Protein AF-0000000079469595 (afdb_homodimer)

Secondary structure (DSSP, 8-state):
-EEEEEEEEEHHHHHHTT-TTTHHHHHHHHHHHHHHHHHHT-EEEEEEB--GGG-EEEEEETTEEEEEES--TT-SEEEEEEEEEE-SSHHHHHHHHHHSGGGTTSEEEEEEBPPPPTTS--/-EEEEEEEEEHHHHHHTT-TTTHHHHHHHHHHHHHHHHHHT-EEEEEEB--GGG-EEEEEETTEEEEEES--TT-SEEEEEEEEEE-SSHHHHHHHHHHSGGGTTSEEEEEEBPPPPTTS--

Nearest PDB structures (foldseek):
  1s7i-assembly1_A-2  TM=8.234E-01  e=3.966E-10  Pseudomonas aeruginosa
  4fpi-assembly1_C  TM=7.006E-01  e=7.656E-03  Rhodococcus opacus
  3znj-assembly3_9  TM=6.984E-01  e=1.053E-02  Rhodococcus opacus
  3znj-assembly1_3  TM=6.847E-01  e=1.275E-02  Rhodococcus opacus
  4fpi-assembly1_E  TM=7.041E-01  e=2.742E-02  Rhodococcus opacus

InterPro domains:
  IPR005545 YCII-related [PF03795] (1-115)
  IPR011008 Dimeric alpha-beta barrel [SSF54909] (1-115)

Solvent-accessible surface area (backbone atoms only — not comparable to full-atom values): 12959 Å² total; per-residue (Å²): 88,48,31,34,42,37,35,25,29,23,63,73,59,58,54,28,66,79,31,82,86,43,18,60,60,53,51,48,49,47,49,53,50,53,50,50,42,53,72,71,63,31,61,75,47,70,46,48,40,49,61,56,65,62,24,34,35,31,29,28,54,96,88,36,80,42,78,44,70,35,53,69,84,92,54,67,56,40,76,42,32,38,33,34,32,50,33,96,43,70,68,57,49,48,54,55,39,56,64,37,76,37,6,60,75,38,23,21,41,38,34,46,45,48,76,72,65,85,80,54,82,129,86,49,31,34,43,37,34,26,30,23,63,71,59,58,55,29,66,78,30,81,88,43,18,61,60,53,52,48,49,48,51,52,48,53,50,51,43,53,72,72,63,30,60,74,46,71,48,48,40,48,62,56,64,63,23,36,35,32,29,28,55,96,89,37,81,43,78,44,71,34,54,69,84,89,54,65,54,40,77,43,32,40,32,35,32,51,35,94,43,69,68,56,49,48,54,56,39,56,64,37,76,38,6,60,75,38,23,20,40,37,34,45,46,48,78,71,63,85,80,53,82,129

Foldseek 3Di:
DKKKKWFWAFPVLLVQCPPPVRNCVSVVLQCVLVVVQVVVVFFPDKDFDHGLQQDKDWDADPNDIDIDGDDDPPDRIDGGMMTMTHDPDPVVVVVSQCSRPRCVVHGIDMGDDDDPDPPDDD/DKKKKWFWAFPVLLVLCPPPVRNCVSVVLQCVLVVVQVVVVFFPDKDFDHGLQQDKDWDADPNDIDIDGDDDPPDRIDGGMITMTHDPDPVVVVVSQCSRPRCVVHGIDMGDDDDPDPPDDD

Sequence (244 aa):
MQYMLIFKETTAETGRRDDPAAAPAYWGAWNAYVGAMYESGIVVSGNGLQSPSTATRVRVEGGKRQVQDGPFADTHEHLGGYFIVETASLDDALEWAARAPCASAGSVEVRPVMPPPTNAPAMQYMLIFKETTAETGRRDDPAAAPAYWGAWNAYVGAMYESGIVVSGNGLQSPSTATRVRVEGGKRQVQDGPFADTHEHLGGYFIVETASLDDALEWAARAPCASAGSVEVRPVMPPPTNAPA

Radius of gyration: 17.54 Å; Cα contacts (8 Å, |Δi|>4): 468; chains: 2; bounding box: 44×48×44 Å

Organism: NCBI:txid2803784

pLDDT: mean 92.62, std 11.55, range [36.38, 98.88]

Structure (mmCIF, N/CA/C/O backbone):
data_AF-0000000079469595-model_v1
#
loop_
_entity.id
_entity.type
_entity.pdbx_description
1 polymer 'YciI family protein'
#
loop_
_atom_site.group_PDB
_atom_site.id
_atom_site.type_symbol
_atom_site.label_atom_id
_atom_site.label_alt_id
_atom_site.label_comp_id
_atom_site.label_asym_id
_atom_site.label_entity_id
_atom_site.label_seq_id
_atom_site.pdbx_PDB_ins_code
_atom_site.Cartn_x
_atom_site.Cartn_y
_atom_site.Cartn_z
_atom_site.occupancy
_atom_site.B_iso_or_equiv
_atom_site.auth_seq_id
_atom_site.auth_comp_id
_atom_site.auth_asym_id
_atom_site.auth_atom_id
_atom_site.pdbx_PDB_model_num
ATOM 1 N N . MET A 1 1 ? -14.742 -2.322 -11.594 1 95.06 1 MET A N 1
ATOM 2 C CA . MET A 1 1 ? -14.398 -1.808 -10.266 1 95.06 1 MET A CA 1
ATOM 3 C C . MET A 1 1 ? -12.898 -1.886 -10.023 1 95.06 1 MET A C 1
ATOM 5 O O . MET A 1 1 ? -12.227 -2.777 -10.547 1 95.06 1 MET A O 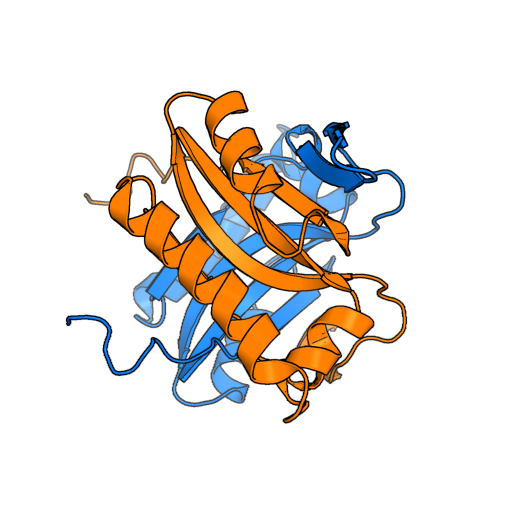1
ATOM 9 N N . GLN A 1 2 ? -12.438 -0.927 -9.352 1 98.12 2 GLN A N 1
ATOM 10 C CA . GLN A 1 2 ? -11 -0.918 -9.148 1 98.12 2 GLN A CA 1
ATOM 11 C C . GLN A 1 2 ? -10.633 -1.459 -7.77 1 98.12 2 GLN A C 1
ATOM 13 O O . GLN A 1 2 ? -11.289 -1.133 -6.777 1 98.12 2 GLN A O 1
ATOM 18 N N . TYR A 1 3 ? -9.625 -2.332 -7.742 1 98.75 3 TYR A N 1
ATOM 19 C CA . TYR A 1 3 ? -9.078 -2.928 -6.527 1 98.75 3 TYR A CA 1
ATOM 20 C C . TYR A 1 3 ? -7.574 -2.723 -6.453 1 98.75 3 TYR A C 1
ATOM 22 O O . TYR A 1 3 ? -6.895 -2.662 -7.484 1 98.75 3 TYR A O 1
ATOM 30 N N . MET A 1 4 ? -7.125 -2.604 -5.23 1 98.81 4 MET A N 1
ATOM 31 C CA . MET A 1 4 ? -5.688 -2.68 -4.988 1 98.81 4 MET A CA 1
ATOM 32 C C . MET A 1 4 ? -5.277 -4.094 -4.594 1 98.81 4 MET A C 1
ATOM 34 O O . MET A 1 4 ? -5.848 -4.676 -3.668 1 98.81 4 MET A O 1
ATOM 38 N N . LEU A 1 5 ? -4.434 -4.703 -5.348 1 98.88 5 LEU A N 1
ATOM 39 C CA . LEU A 1 5 ? -3.707 -5.887 -4.906 1 98.88 5 LEU A CA 1
ATOM 40 C C . LEU A 1 5 ? -2.477 -5.496 -4.094 1 98.88 5 LEU A C 1
ATOM 42 O O . LEU A 1 5 ? -1.54 -4.898 -4.629 1 98.88 5 LEU A O 1
ATOM 46 N N . ILE A 1 6 ? -2.5 -5.777 -2.846 1 98.44 6 ILE A N 1
ATOM 47 C CA . ILE A 1 6 ? -1.441 -5.438 -1.901 1 98.44 6 ILE A CA 1
ATOM 48 C C . ILE A 1 6 ? -0.581 -6.672 -1.628 1 98.44 6 ILE A C 1
ATOM 50 O O . ILE A 1 6 ? -1.023 -7.609 -0.962 1 98.44 6 ILE A O 1
ATOM 54 N N . PHE A 1 7 ? 0.618 -6.652 -2.131 1 98.12 7 PHE A N 1
ATOM 55 C CA . PHE A 1 7 ? 1.479 -7.828 -2.037 1 98.12 7 PHE A CA 1
ATOM 56 C C . PHE A 1 7 ? 2.273 -7.816 -0.737 1 98.12 7 PHE A C 1
ATOM 58 O O . PHE A 1 7 ? 3.115 -6.938 -0.527 1 98.12 7 PHE A O 1
ATOM 65 N N . LYS A 1 8 ? 1.984 -8.766 0.077 1 96.38 8 LYS A N 1
ATOM 66 C CA . LYS A 1 8 ? 2.66 -8.938 1.359 1 96.38 8 LYS A CA 1
ATOM 67 C C . LYS A 1 8 ? 3.684 -10.07 1.297 1 9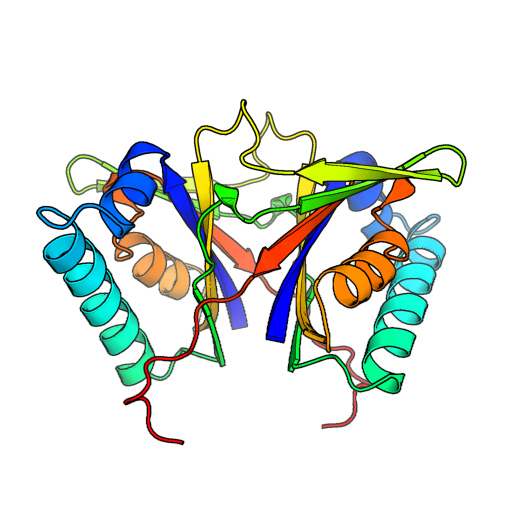6.38 8 LYS A C 1
ATOM 69 O O . LYS A 1 8 ? 3.316 -11.242 1.191 1 96.38 8 LYS A O 1
ATOM 74 N N . GLU A 1 9 ? 4.895 -9.703 1.42 1 95.5 9 GLU A N 1
ATOM 75 C CA . GLU A 1 9 ? 5.973 -10.68 1.326 1 95.5 9 GLU A CA 1
ATOM 76 C C . GLU A 1 9 ? 6.613 -10.93 2.689 1 95.5 9 GLU A C 1
ATOM 78 O O . GLU A 1 9 ? 6.766 -10 3.488 1 95.5 9 GLU A O 1
ATOM 83 N N . THR A 1 10 ? 6.988 -12.188 2.922 1 93.06 10 THR A N 1
ATOM 84 C CA . THR A 1 10 ? 7.719 -12.516 4.141 1 93.06 10 THR A CA 1
ATOM 85 C C . THR A 1 10 ? 9.164 -12.023 4.059 1 93.06 10 THR A C 1
ATOM 87 O O . THR A 1 10 ? 9.656 -11.719 2.973 1 93.06 10 THR A O 1
ATOM 90 N N . THR A 1 11 ? 9.734 -11.992 5.254 1 90.19 11 THR A N 1
ATOM 91 C CA . THR A 1 11 ? 11.148 -11.625 5.309 1 90.19 11 THR A CA 1
ATOM 92 C C . THR A 1 11 ? 11.984 -12.578 4.469 1 90.19 11 THR A C 1
ATOM 94 O O . THR A 1 11 ? 12.93 -12.156 3.791 1 90.19 11 THR A O 1
ATOM 97 N N . ALA A 1 12 ? 11.648 -13.812 4.484 1 89.75 12 ALA A N 1
ATOM 98 C CA . ALA A 1 12 ? 12.375 -14.812 3.697 1 89.75 12 ALA A CA 1
ATOM 99 C C . ALA A 1 12 ? 12.273 -14.508 2.205 1 89.75 12 ALA A C 1
ATOM 101 O O . ALA A 1 12 ? 13.273 -14.578 1.485 1 89.75 12 ALA A O 1
ATOM 102 N N . GLU A 1 13 ? 11.086 -14.148 1.695 1 91.12 13 GLU A N 1
ATOM 103 C CA . GLU A 1 13 ? 10.891 -13.836 0.282 1 91.12 13 GLU A CA 1
ATOM 104 C C . GLU A 1 13 ? 11.648 -12.578 -0.121 1 91.12 13 GLU A C 1
ATOM 106 O O . GLU A 1 13 ? 12.281 -12.539 -1.176 1 91.12 13 GLU A O 1
ATOM 111 N N . THR A 1 14 ? 11.578 -11.602 0.729 1 89.44 14 THR A N 1
ATOM 112 C CA . THR A 1 14 ? 12.273 -10.352 0.439 1 89.44 14 THR A CA 1
ATOM 113 C C . THR A 1 14 ? 13.781 -10.578 0.34 1 89.44 14 THR A C 1
ATOM 115 O O . THR A 1 14 ? 14.461 -9.938 -0.465 1 89.44 14 THR A O 1
ATOM 118 N N . GLY A 1 15 ? 14.266 -11.445 1.131 1 89.31 15 GLY A N 1
ATOM 119 C CA . GLY A 1 15 ? 15.68 -11.766 1.131 1 89.31 15 GLY A CA 1
ATOM 120 C C . GLY A 1 15 ? 16.156 -12.391 -0.169 1 89.31 15 GLY A C 1
ATOM 121 O O . GLY A 1 15 ? 17.344 -12.344 -0.491 1 89.31 15 GLY A O 1
ATOM 122 N N . ARG A 1 16 ? 15.266 -12.953 -0.925 1 93.44 16 ARG A N 1
ATOM 123 C CA . ARG A 1 16 ? 15.609 -13.602 -2.186 1 93.44 16 ARG A CA 1
ATOM 124 C C . ARG A 1 16 ? 15.906 -12.57 -3.268 1 93.44 16 ARG A C 1
ATOM 126 O O . ARG A 1 16 ? 16.594 -12.875 -4.25 1 93.44 16 ARG A O 1
ATOM 133 N N . ARG A 1 17 ? 15.469 -11.414 -3.109 1 92 17 ARG A N 1
ATOM 134 C CA . ARG A 1 17 ? 15.562 -10.359 -4.117 1 92 17 ARG A CA 1
ATOM 135 C C . ARG A 1 17 ? 17.016 -10.086 -4.488 1 92 17 ARG A C 1
ATOM 137 O O . ARG A 1 17 ? 17.328 -9.844 -5.656 1 92 17 ARG A O 1
ATOM 144 N N . ASP A 1 18 ? 17.844 -10.156 -3.443 1 88.62 18 ASP A N 1
ATOM 145 C CA . ASP A 1 18 ? 19.219 -9.719 -3.656 1 88.62 18 ASP A CA 1
ATOM 146 C C . ASP A 1 18 ? 20.188 -10.891 -3.584 1 88.62 18 ASP A C 1
ATOM 148 O O . ASP A 1 18 ? 21.406 -10.703 -3.6 1 88.62 18 ASP A O 1
ATOM 152 N N . ASP A 1 19 ? 19.641 -12.086 -3.402 1 93.06 19 ASP A N 1
ATOM 153 C CA . ASP A 1 19 ? 20.453 -13.297 -3.402 1 93.06 19 ASP A CA 1
ATOM 154 C C . ASP A 1 19 ? 20.766 -13.75 -4.828 1 93.06 19 ASP A C 1
ATOM 156 O O . ASP A 1 19 ? 19.859 -14.164 -5.559 1 93.06 19 ASP A O 1
ATOM 160 N N . PRO A 1 20 ? 22 -13.648 -5.211 1 93.88 20 PRO A N 1
ATOM 161 C CA . PRO A 1 20 ? 22.359 -13.969 -6.594 1 93.88 20 PRO A CA 1
ATOM 162 C C . PRO A 1 20 ? 21.828 -15.336 -7.035 1 93.88 20 PRO A C 1
ATOM 164 O O . PRO A 1 20 ? 21.453 -15.508 -8.203 1 93.88 20 PRO A O 1
ATOM 167 N N . ALA A 1 21 ? 21.766 -16.297 -6.164 1 96.06 21 ALA A N 1
ATOM 168 C CA . ALA A 1 21 ? 21.328 -17.641 -6.5 1 96.06 21 ALA A CA 1
ATOM 169 C C . ALA A 1 21 ? 19.812 -17.703 -6.613 1 96.06 21 ALA A C 1
ATOM 171 O O . ALA A 1 21 ? 19.266 -18.453 -7.438 1 96.06 21 ALA A O 1
ATOM 172 N N . ALA A 1 22 ? 19.109 -16.891 -5.871 1 96.06 22 ALA A N 1
ATOM 173 C CA . ALA A 1 22 ? 17.656 -17 -5.777 1 96.06 22 ALA A CA 1
ATOM 174 C C . ALA A 1 22 ? 16.953 -15.906 -6.59 1 96.06 22 ALA A C 1
ATOM 176 O O . ALA A 1 22 ? 15.789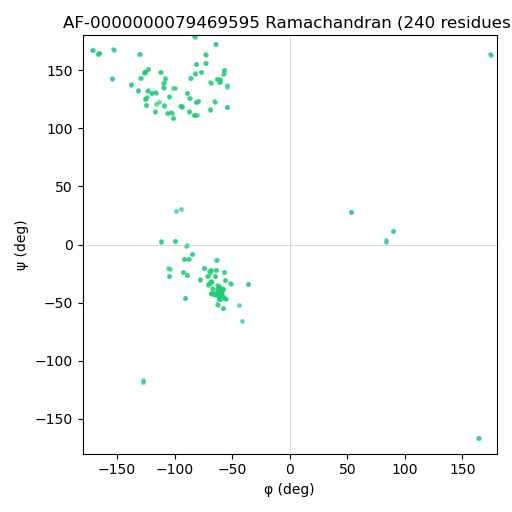 -16.047 -6.957 1 96.06 22 ALA A O 1
ATOM 177 N N . ALA A 1 23 ? 17.672 -14.82 -6.883 1 95.69 23 ALA A N 1
ATOM 178 C CA . ALA A 1 23 ? 17.094 -13.617 -7.48 1 95.69 23 ALA A CA 1
ATOM 179 C C . ALA A 1 23 ? 16.5 -13.914 -8.859 1 95.69 23 ALA A C 1
ATOM 181 O O . ALA A 1 23 ? 15.414 -13.445 -9.18 1 95.69 23 ALA A O 1
ATOM 182 N N . PRO A 1 24 ? 17.188 -14.703 -9.727 1 96.19 24 PRO A N 1
ATOM 183 C CA . PRO A 1 24 ? 16.609 -14.953 -11.047 1 96.19 24 PRO A CA 1
ATOM 184 C C . PRO A 1 24 ? 15.25 -15.633 -10.977 1 96.19 24 PRO A C 1
ATOM 186 O O . PRO A 1 24 ? 14.32 -15.242 -11.688 1 96.19 24 PRO A O 1
ATOM 189 N N . ALA A 1 25 ? 15.117 -16.609 -10.117 1 96.31 25 ALA A N 1
ATOM 190 C CA . ALA A 1 25 ? 13.836 -17.281 -9.977 1 96.31 25 ALA A CA 1
ATOM 191 C C . ALA A 1 25 ? 12.781 -16.359 -9.375 1 96.31 25 ALA A C 1
ATOM 193 O O . ALA A 1 25 ? 11.625 -16.375 -9.797 1 96.31 25 ALA A O 1
ATOM 194 N N . TYR A 1 26 ? 13.156 -15.609 -8.391 1 96.12 26 TYR A N 1
ATOM 195 C CA . TYR A 1 26 ? 12.273 -14.648 -7.75 1 96.12 26 TYR A CA 1
ATOM 196 C C . TYR A 1 26 ? 11.734 -13.641 -8.758 1 96.12 26 TYR A C 1
ATOM 198 O O . TYR A 1 26 ? 10.516 -13.508 -8.922 1 96.12 26 TYR A O 1
ATOM 206 N N . TRP A 1 27 ? 12.633 -13.008 -9.438 1 95.56 27 TRP A N 1
ATOM 207 C CA . TRP A 1 27 ? 12.25 -11.969 -10.383 1 95.56 27 TRP A CA 1
ATOM 208 C C . TRP A 1 27 ? 11.562 -12.562 -11.609 1 95.56 27 TRP A C 1
ATOM 210 O O . TRP A 1 27 ? 10.68 -11.945 -12.203 1 95.56 27 TRP A O 1
ATOM 220 N N . GLY A 1 28 ? 11.984 -13.727 -12.031 1 96.75 28 GLY A N 1
ATOM 221 C CA . GLY A 1 28 ? 11.32 -14.422 -13.125 1 96.75 28 GLY A CA 1
ATOM 222 C C . GLY A 1 28 ? 9.844 -14.664 -12.867 1 96.75 28 GLY A C 1
ATOM 223 O O . GLY A 1 28 ? 9.008 -14.438 -13.742 1 96.75 28 GLY A O 1
ATOM 224 N N . ALA A 1 29 ? 9.492 -15.125 -11.695 1 96.88 29 ALA A N 1
ATOM 225 C CA . ALA A 1 29 ? 8.102 -15.375 -11.32 1 96.88 29 ALA A CA 1
ATOM 226 C C . ALA A 1 29 ? 7.285 -14.086 -11.328 1 96.88 29 ALA A C 1
ATOM 228 O O . ALA A 1 29 ? 6.172 -14.055 -11.867 1 96.88 29 ALA A O 1
ATOM 229 N N . TRP A 1 30 ? 7.871 -13.039 -10.789 1 96.75 30 TRP A N 1
ATOM 230 C CA . TRP A 1 30 ? 7.168 -11.758 -10.742 1 96.75 30 TRP A CA 1
ATOM 231 C C . TRP A 1 30 ? 7.012 -11.172 -12.148 1 96.75 30 TRP A C 1
ATOM 233 O O . TRP A 1 30 ? 5.961 -10.617 -12.484 1 96.75 30 TRP A O 1
ATOM 243 N N . ASN A 1 31 ? 8.055 -11.273 -12.914 1 96.44 31 ASN A N 1
ATOM 244 C CA . ASN A 1 31 ? 7.973 -10.781 -14.281 1 96.44 31 ASN A CA 1
ATOM 245 C C . ASN A 1 31 ? 6.883 -11.508 -15.078 1 96.44 31 ASN A C 1
ATOM 247 O O . ASN A 1 31 ? 6.141 -10.883 -15.828 1 96.44 31 ASN A O 1
ATOM 251 N N . ALA A 1 32 ? 6.832 -12.781 -14.945 1 97.94 32 ALA A N 1
ATOM 252 C CA . ALA A 1 32 ? 5.805 -13.562 -15.633 1 97.94 32 ALA A CA 1
ATOM 253 C C . ALA A 1 32 ? 4.406 -13.148 -15.172 1 97.94 32 ALA A C 1
ATOM 255 O O . ALA A 1 32 ? 3.512 -12.953 -16 1 97.94 32 ALA A O 1
ATOM 256 N N . TYR A 1 33 ? 4.242 -13.031 -13.945 1 98.06 33 TYR A N 1
ATOM 257 C CA . TYR A 1 33 ? 2.959 -12.656 -13.359 1 98.06 33 TYR A CA 1
ATOM 258 C C . TYR A 1 33 ? 2.539 -11.266 -13.805 1 98.06 33 TYR A C 1
ATOM 260 O O . TYR A 1 33 ? 1.42 -11.07 -14.289 1 98.06 33 TYR A O 1
ATOM 268 N N . VAL A 1 34 ? 3.398 -10.32 -13.648 1 97.44 34 VAL A N 1
ATOM 269 C CA . VAL A 1 34 ? 3.107 -8.938 -14 1 97.44 34 VAL A CA 1
ATOM 270 C C . VAL A 1 34 ? 2.877 -8.828 -15.508 1 97.44 34 VAL A C 1
ATOM 272 O O . VAL A 1 34 ? 1.968 -8.117 -15.953 1 97.44 34 VAL A O 1
ATOM 275 N N . GLY A 1 35 ? 3.689 -9.508 -16.234 1 97.5 35 GLY A N 1
ATOM 276 C CA . GLY A 1 35 ? 3.465 -9.555 -17.672 1 97.5 35 GLY A CA 1
ATOM 277 C C . GLY A 1 35 ? 2.076 -10.039 -18.047 1 97.5 35 GLY A C 1
ATOM 278 O O . GLY A 1 35 ? 1.418 -9.453 -18.906 1 97.5 35 GLY A O 1
ATOM 279 N N . ALA A 1 36 ? 1.622 -11.117 -17.453 1 98.25 36 ALA A N 1
ATOM 280 C CA . ALA A 1 36 ? 0.289 -11.656 -17.703 1 98.25 36 ALA A CA 1
ATOM 281 C C . ALA A 1 36 ? -0.791 -10.641 -17.344 1 98.25 36 ALA A C 1
ATOM 283 O O . ALA A 1 36 ? -1.797 -10.523 -18.047 1 98.25 36 ALA A O 1
ATOM 284 N N . MET A 1 37 ? -0.626 -9.945 -16.234 1 98.06 37 MET A N 1
ATOM 285 C CA . MET A 1 37 ? -1.593 -8.93 -15.828 1 98.06 37 MET A CA 1
ATOM 286 C C . MET A 1 37 ? -1.688 -7.824 -16.875 1 98.06 37 MET A C 1
ATOM 288 O O . MET A 1 37 ? -2.785 -7.414 -17.25 1 98.06 37 MET A O 1
ATOM 292 N N . TYR A 1 38 ? -0.591 -7.332 -17.344 1 97.5 38 TYR A N 1
ATOM 293 C CA . TYR A 1 38 ? -0.579 -6.285 -18.359 1 97.5 38 TYR A CA 1
ATOM 294 C C . TYR A 1 38 ? -1.203 -6.781 -19.656 1 97.5 38 TYR A C 1
ATOM 296 O O . TYR A 1 38 ? -1.976 -6.062 -20.297 1 97.5 38 TYR A O 1
ATOM 304 N N . GLU A 1 39 ? -0.879 -7.988 -20.047 1 97.94 39 GLU A N 1
ATOM 305 C CA . GLU A 1 39 ? -1.441 -8.562 -21.266 1 97.94 39 GLU A CA 1
ATOM 306 C C . GLU A 1 39 ? -2.959 -8.688 -21.172 1 97.94 39 GLU A C 1
ATOM 308 O O . GLU A 1 39 ? -3.666 -8.531 -22.172 1 97.94 39 GLU A O 1
ATOM 313 N N . SER A 1 40 ? -3.477 -8.992 -20.062 1 97.81 40 SER A N 1
ATOM 314 C CA . SER A 1 40 ? -4.91 -9.156 -19.844 1 97.81 40 SER A CA 1
ATOM 315 C C . SER A 1 40 ? -5.633 -7.812 -19.938 1 97.81 40 SER A C 1
ATOM 317 O O . SER A 1 40 ? -6.855 -7.77 -20.078 1 97.81 40 SER A O 1
ATOM 319 N N . GLY A 1 41 ? -4.875 -6.688 -19.688 1 98 41 GLY A N 1
ATOM 320 C CA . GLY A 1 41 ? -5.449 -5.359 -19.828 1 98 41 GLY A CA 1
ATOM 321 C C . GLY A 1 41 ? -6.086 -4.848 -18.547 1 98 41 GLY A C 1
ATOM 322 O O . GLY A 1 41 ? -6.691 -3.771 -18.547 1 98 41 GLY A O 1
ATOM 323 N N . ILE A 1 42 ? -5.879 -5.488 -17.438 1 98.25 42 ILE A N 1
ATOM 324 C CA . ILE A 1 42 ? -6.621 -5.137 -16.234 1 98.25 42 ILE A CA 1
ATOM 325 C C . ILE A 1 42 ? -5.836 -4.102 -15.43 1 98.25 42 ILE A C 1
ATOM 327 O O . ILE A 1 42 ? -6.363 -3.514 -14.484 1 98.25 42 ILE A O 1
ATOM 331 N N . VAL A 1 43 ? -4.547 -3.842 -15.742 1 98.38 43 VAL A N 1
ATOM 332 C CA . VAL A 1 43 ? -3.689 -3.021 -14.891 1 98.38 43 VAL A CA 1
ATOM 333 C C . VAL A 1 43 ? -3.982 -1.543 -15.133 1 98.38 43 VAL A C 1
ATOM 335 O O . VAL A 1 43 ? -3.932 -1.071 -16.266 1 98.38 43 VAL A O 1
ATOM 338 N N . VAL A 1 44 ? -4.332 -0.831 -14.086 1 97.62 44 VAL A N 1
ATOM 339 C CA . VAL A 1 44 ? -4.504 0.618 -14.109 1 97.62 44 VAL A CA 1
ATOM 340 C C . VAL A 1 44 ? -3.186 1.3 -13.75 1 97.62 44 VAL A C 1
ATOM 342 O O . VAL A 1 44 ? -2.77 2.25 -14.414 1 97.62 44 VAL A O 1
ATOM 345 N N . SER A 1 45 ? -2.527 0.866 -12.75 1 96.25 45 SER A N 1
ATOM 346 C CA . SER A 1 45 ? -1.238 1.353 -12.273 1 96.25 45 SER A CA 1
ATOM 347 C C . SER A 1 4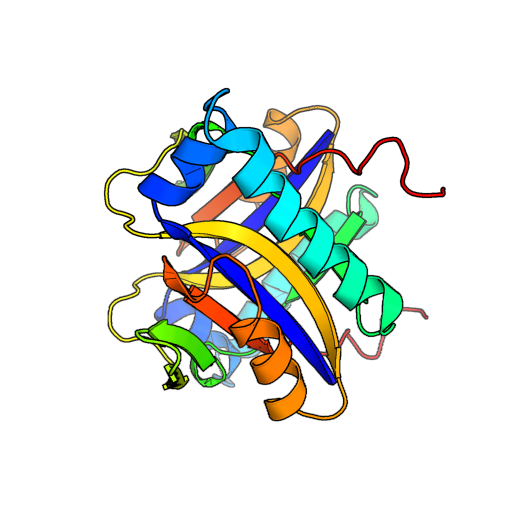5 ? -0.619 0.385 -11.273 1 96.25 45 SER A C 1
ATOM 349 O O . SER A 1 45 ? -1.28 -0.549 -10.812 1 96.25 45 SER A O 1
ATOM 351 N N . GLY A 1 46 ? 0.663 0.587 -11.055 1 96.94 46 GLY A N 1
ATOM 352 C CA . GLY A 1 46 ? 1.304 -0.23 -10.031 1 96.94 46 GLY A CA 1
ATOM 353 C C . GLY A 1 46 ? 2.805 -0.022 -9.961 1 96.94 46 GLY A C 1
ATOM 354 O O . GLY A 1 46 ? 3.41 0.508 -10.891 1 96.94 46 GLY A O 1
ATOM 355 N N . ASN A 1 47 ? 3.336 -0.465 -8.867 1 96.75 47 ASN A N 1
ATOM 356 C CA . ASN A 1 47 ? 4.77 -0.36 -8.625 1 96.75 47 ASN A CA 1
ATOM 357 C C . ASN A 1 47 ? 5.254 -1.44 -7.66 1 96.75 47 ASN A C 1
ATOM 359 O O . ASN A 1 47 ? 4.535 -1.82 -6.734 1 96.75 47 ASN A O 1
ATOM 363 N N . GLY A 1 48 ? 6.465 -1.904 -7.977 1 97 48 GLY A N 1
ATOM 364 C CA . GLY A 1 48 ? 7.215 -2.562 -6.922 1 97 48 GLY A CA 1
ATOM 365 C C . GLY A 1 48 ? 7.926 -1.59 -6 1 97 48 GLY A C 1
ATOM 366 O O . GLY A 1 48 ? 8.219 -0.458 -6.391 1 97 48 GLY A O 1
ATOM 367 N N . LEU A 1 49 ? 8.188 -2.051 -4.758 1 97.25 49 LEU A N 1
ATOM 368 C CA . LEU A 1 49 ? 8.898 -1.221 -3.793 1 97.25 49 LEU A CA 1
ATOM 369 C C . LEU A 1 49 ? 10.281 -1.797 -3.496 1 97.25 49 LEU A C 1
ATOM 371 O O . LEU A 1 49 ? 10.477 -3.012 -3.561 1 97.25 49 LEU A O 1
ATOM 375 N N . GLN A 1 50 ? 11.219 -0.879 -3.207 1 95.25 50 GLN A N 1
ATOM 376 C CA . GLN A 1 50 ? 12.523 -1.342 -2.738 1 95.25 50 GLN A CA 1
ATOM 377 C C . GLN A 1 50 ? 12.398 -2.053 -1.394 1 95.25 50 GLN A C 1
ATOM 379 O O . GLN A 1 50 ? 11.336 -2.035 -0.769 1 95.25 50 GLN A O 1
ATOM 384 N N . SER A 1 51 ? 13.453 -2.637 -0.927 1 92.75 51 SER A N 1
ATOM 385 C CA . SER A 1 51 ? 13.484 -3.443 0.289 1 92.75 51 SER A CA 1
ATOM 386 C C . SER A 1 51 ? 13 -2.645 1.494 1 92.75 51 SER A C 1
ATOM 388 O O . SER A 1 51 ? 13.219 -1.434 1.573 1 92.75 51 SER A O 1
ATOM 390 N N . PRO A 1 52 ? 12.414 -3.408 2.451 1 93.5 52 PRO A N 1
ATOM 391 C CA . PRO A 1 52 ? 12 -2.74 3.688 1 93.5 52 PRO A CA 1
ATOM 392 C C . PRO A 1 52 ? 13.156 -2.033 4.391 1 93.5 52 PRO A C 1
ATOM 394 O O . PRO A 1 52 ? 12.93 -1.134 5.207 1 93.5 52 PRO A O 1
ATOM 397 N N . SER A 1 53 ? 14.367 -2.436 4.164 1 92.69 53 SER A N 1
ATOM 398 C CA . SER A 1 53 ? 15.531 -1.795 4.77 1 92.69 53 SER A CA 1
ATOM 399 C C . SER A 1 53 ? 15.672 -0.349 4.305 1 92.69 53 SER A C 1
ATOM 401 O O . SER A 1 53 ? 16.422 0.432 4.902 1 92.69 53 SER A O 1
ATOM 403 N N . THR A 1 54 ? 14.945 0.04 3.27 1 95 54 THR A N 1
ATOM 404 C CA . THR A 1 54 ? 15 1.403 2.756 1 95 54 THR A CA 1
ATOM 405 C C . THR A 1 54 ? 13.828 2.229 3.271 1 95 54 THR A C 1
ATOM 407 O O . THR A 1 54 ? 13.688 3.404 2.928 1 95 54 THR A O 1
ATOM 410 N N . ALA A 1 55 ? 13.016 1.659 4.105 1 96.56 55 ALA A N 1
ATOM 411 C CA . ALA A 1 55 ? 11.797 2.303 4.582 1 96.56 55 ALA A CA 1
ATOM 412 C C . ALA A 1 55 ? 12.109 3.348 5.648 1 96.56 55 ALA A C 1
ATOM 414 O O . ALA A 1 55 ? 13.062 3.197 6.414 1 96.56 55 ALA A O 1
ATOM 415 N N . THR A 1 56 ? 11.305 4.375 5.695 1 97.88 56 THR A N 1
ATOM 416 C CA . THR A 1 56 ? 11.281 5.344 6.785 1 97.88 56 THR A CA 1
ATOM 417 C C . THR A 1 56 ? 9.852 5.594 7.258 1 97.88 56 THR A C 1
ATOM 419 O O . THR A 1 56 ? 8.953 5.785 6.445 1 97.88 56 THR A O 1
ATOM 422 N N . ARG A 1 57 ? 9.633 5.559 8.492 1 97.19 57 ARG A N 1
ATOM 423 C CA . ARG A 1 57 ? 8.32 5.824 9.062 1 97.19 57 ARG A CA 1
ATOM 424 C C . ARG A 1 57 ? 8.297 7.16 9.805 1 97.19 57 ARG A C 1
ATOM 426 O O . ARG A 1 57 ? 9.227 7.473 10.555 1 97.19 57 ARG A O 1
ATOM 433 N N . VAL A 1 58 ? 7.27 7.926 9.578 1 98 58 VAL A N 1
ATOM 434 C CA . VAL A 1 58 ? 7.105 9.234 10.203 1 98 58 VAL A CA 1
ATOM 435 C C . VAL A 1 58 ? 5.871 9.234 11.094 1 98 58 VAL A C 1
ATOM 437 O O . VAL A 1 58 ? 4.809 8.742 10.695 1 98 58 VAL A O 1
ATOM 440 N N . ARG A 1 59 ? 6.023 9.68 12.266 1 97.5 59 ARG A N 1
ATOM 441 C CA . ARG A 1 59 ? 4.945 10.023 13.188 1 97.5 59 ARG A CA 1
ATOM 442 C C . ARG A 1 59 ? 5.09 11.453 13.688 1 97.5 59 ARG A C 1
ATOM 444 O O . ARG A 1 59 ? 6.207 11.969 13.789 1 97.5 59 ARG A O 1
ATOM 451 N N . VAL A 1 60 ? 4.027 12.078 13.961 1 97.38 60 VAL A N 1
ATOM 452 C CA . VAL A 1 60 ? 4.066 13.398 14.57 1 97.38 60 VAL A CA 1
ATOM 453 C C . VAL A 1 60 ? 3.402 13.359 15.945 1 97.38 60 VAL A C 1
ATOM 455 O O . VAL A 1 60 ? 2.223 13.023 16.062 1 97.38 60 VAL A O 1
ATOM 458 N N . GLU A 1 61 ? 4.16 13.578 16.906 1 93.62 61 GLU A N 1
ATOM 459 C CA . GLU A 1 61 ? 3.691 13.625 18.281 1 93.62 61 GLU A CA 1
ATOM 460 C C . GLU A 1 61 ? 4.059 14.953 18.953 1 93.62 61 GLU A C 1
ATOM 462 O O . GLU A 1 61 ? 5.227 15.344 18.969 1 93.62 61 GLU A O 1
ATOM 467 N N . GLY A 1 62 ? 3.047 15.516 19.594 1 92 62 GLY A N 1
ATOM 468 C CA . GLY A 1 62 ? 3.297 16.781 20.25 1 92 62 GLY A CA 1
ATOM 469 C C . GLY A 1 62 ? 3.9 17.828 19.328 1 92 62 GLY A C 1
ATOM 470 O O . GLY A 1 62 ? 4.801 18.578 19.734 1 92 62 GLY A O 1
ATOM 471 N N . GLY A 1 63 ? 3.609 17.719 18.047 1 90.12 63 GLY A N 1
ATOM 472 C CA . GLY A 1 63 ? 4.082 18.688 17.062 1 90.12 63 GLY A CA 1
ATOM 473 C C . GLY A 1 63 ? 5.488 18.391 16.578 1 90.12 63 GLY A C 1
ATOM 474 O O . GLY A 1 63 ? 6.039 19.156 15.766 1 90.12 63 GLY A O 1
ATOM 475 N N . LYS A 1 64 ? 6 17.312 17.047 1 95.06 64 LYS A N 1
ATOM 476 C CA . LYS A 1 64 ? 7.355 16.938 16.656 1 95.06 64 LYS A CA 1
ATOM 477 C C . LYS A 1 64 ? 7.344 15.711 15.75 1 95.06 64 LYS A C 1
ATOM 479 O O . LYS A 1 64 ? 6.625 14.75 16.016 1 95.06 64 LYS A O 1
ATOM 484 N N . ARG A 1 65 ? 8.164 15.812 14.797 1 95.75 65 ARG A N 1
ATOM 485 C CA . ARG A 1 65 ? 8.312 14.711 13.852 1 95.75 65 ARG A CA 1
ATOM 486 C C . ARG A 1 65 ? 9.227 13.633 14.406 1 95.75 65 ARG A C 1
ATOM 488 O O . ARG A 1 65 ? 10.336 13.922 14.859 1 95.75 65 ARG A O 1
ATOM 495 N N . GLN A 1 66 ? 8.758 12.461 14.5 1 96.94 66 GLN A N 1
ATOM 496 C CA . GLN A 1 66 ? 9.555 11.281 14.812 1 96.94 66 GLN A CA 1
ATOM 497 C C . GLN A 1 66 ? 9.797 10.422 13.57 1 96.94 66 GLN A C 1
ATOM 499 O O . GLN A 1 66 ? 8.844 10.078 12.859 1 96.94 66 GLN A O 1
ATOM 504 N N . VAL A 1 67 ? 11.055 10.156 13.383 1 97.12 67 VAL A N 1
ATOM 505 C CA . VAL A 1 67 ? 11.43 9.398 12.195 1 97.12 67 VAL A CA 1
ATOM 506 C C . VAL A 1 67 ? 12.141 8.109 12.602 1 97.12 67 VAL A C 1
ATOM 508 O O . VAL A 1 67 ? 13.016 8.125 13.469 1 97.12 67 VAL A O 1
ATOM 511 N N . GLN A 1 68 ? 11.695 7.027 12.047 1 95.88 68 GLN A N 1
ATOM 512 C CA . GLN A 1 68 ? 12.289 5.715 12.281 1 95.88 68 GLN A CA 1
ATOM 513 C C . GLN A 1 68 ? 12.672 5.039 10.969 1 95.88 68 GLN A C 1
ATOM 515 O O . GLN A 1 68 ? 11.836 4.887 10.078 1 95.88 68 GLN A O 1
ATOM 520 N N . ASP A 1 69 ? 13.914 4.668 10.914 1 95.81 69 ASP A N 1
ATOM 521 C CA . ASP A 1 69 ? 14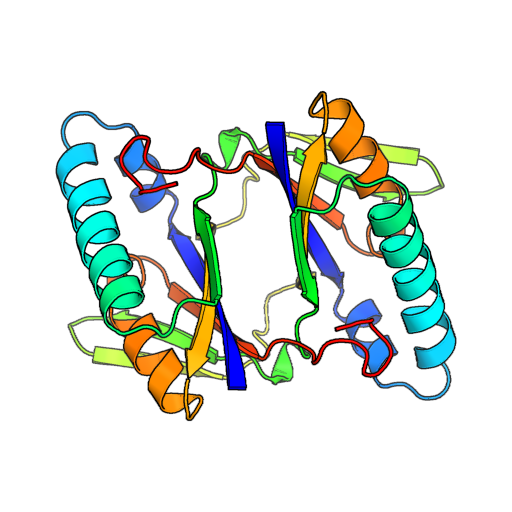.359 3.951 9.719 1 95.81 69 ASP A CA 1
ATOM 522 C C . ASP A 1 69 ? 14.016 2.465 9.812 1 95.81 69 ASP A C 1
ATOM 524 O O . ASP A 1 69 ? 14.062 1.879 10.898 1 95.81 69 ASP A O 1
ATOM 528 N N . GLY A 1 70 ? 13.719 1.848 8.664 1 92.69 70 GLY A N 1
ATOM 529 C CA . GLY A 1 70 ? 13.477 0.416 8.594 1 92.69 70 GLY A CA 1
ATOM 530 C C . GLY A 1 70 ? 14.758 -0.402 8.516 1 92.69 70 GLY A C 1
ATOM 531 O O . GLY A 1 70 ? 15.859 0.149 8.578 1 92.69 70 GLY A O 1
ATOM 532 N N . PRO A 1 71 ? 14.562 -1.635 8.477 1 90.69 71 PRO A N 1
ATOM 533 C CA . PRO A 1 71 ? 13.289 -2.361 8.508 1 90.69 71 PRO A CA 1
ATOM 534 C C . PRO A 1 71 ? 12.648 -2.355 9.898 1 90.69 71 PRO A C 1
ATOM 536 O O . PRO A 1 71 ? 13.336 -2.139 10.898 1 90.69 71 PRO A O 1
ATOM 539 N N . PHE A 1 72 ? 11.43 -2.527 9.906 1 88.19 72 PHE A N 1
ATOM 540 C CA . PHE A 1 72 ? 10.703 -2.475 11.164 1 88.19 72 PHE A CA 1
ATOM 541 C C . PHE A 1 72 ? 10.547 -3.871 11.758 1 88.19 72 PHE A C 1
ATOM 543 O O . PHE A 1 72 ? 10.352 -4.844 11.023 1 88.19 72 PHE A O 1
ATOM 550 N N . ALA A 1 73 ? 11.062 -4.199 12.984 1 70.69 73 ALA A N 1
ATOM 551 C CA . ALA A 1 73 ? 11.258 -5.465 13.688 1 70.69 73 ALA A CA 1
ATOM 552 C C . ALA A 1 73 ? 10.055 -6.387 13.5 1 70.69 73 ALA A C 1
ATOM 554 O O . ALA A 1 73 ? 10.219 -7.578 13.227 1 70.69 73 ALA A O 1
ATOM 555 N N . ASP A 1 74 ? 8.898 -6.078 13.984 1 61.88 74 ASP A N 1
ATOM 556 C CA . ASP A 1 74 ? 7.922 -7.086 14.375 1 61.88 74 ASP A CA 1
ATOM 557 C C . ASP A 1 74 ? 6.945 -7.375 13.242 1 61.88 74 ASP A C 1
ATOM 559 O O . ASP A 1 74 ? 5.879 -7.957 13.461 1 61.88 74 ASP A O 1
ATOM 563 N N . THR A 1 75 ? 7.586 -7.195 11.922 1 67.06 75 THR A N 1
ATOM 564 C CA . THR A 1 75 ? 6.539 -7.504 10.953 1 67.06 75 THR A CA 1
ATOM 565 C C . THR A 1 75 ? 6.879 -8.773 10.172 1 67.06 75 THR A C 1
ATOM 567 O O . THR A 1 75 ? 8.031 -8.984 9.789 1 67.06 75 THR A O 1
ATOM 570 N N . HIS A 1 76 ? 6.012 -9.766 10.203 1 75.94 76 HIS A N 1
ATOM 571 C CA . HIS A 1 76 ? 6.188 -11.008 9.461 1 75.94 76 HIS A CA 1
ATOM 572 C C . HIS A 1 76 ? 6.066 -10.766 7.961 1 75.94 76 HIS A C 1
ATOM 574 O O . HIS A 1 76 ? 6.738 -11.43 7.168 1 75.94 76 HIS A O 1
ATOM 580 N N . GLU A 1 77 ? 5.324 -9.883 7.602 1 87.94 77 GLU A N 1
ATOM 581 C CA . GLU A 1 77 ? 5.09 -9.562 6.195 1 87.94 77 GLU A CA 1
ATOM 582 C C . GLU A 1 77 ? 5.25 -8.07 5.934 1 87.94 77 GLU A C 1
ATOM 584 O O . GLU A 1 77 ? 4.914 -7.246 6.785 1 87.94 77 GLU A O 1
ATOM 589 N N . HIS A 1 78 ? 5.805 -7.789 4.77 1 91.12 78 HIS A N 1
ATOM 590 C CA . HIS A 1 78 ? 6.043 -6.422 4.32 1 91.12 78 HIS A CA 1
ATOM 591 C C . HIS A 1 78 ? 5.367 -6.152 2.98 1 91.12 78 HIS A C 1
ATOM 593 O O . HIS A 1 78 ? 5.211 -7.066 2.166 1 91.12 78 HIS A O 1
ATOM 599 N N . LEU A 1 79 ? 5.051 -4.914 2.879 1 95.44 79 LEU A N 1
ATOM 600 C CA . LEU A 1 79 ? 4.547 -4.512 1.569 1 95.44 79 LEU A CA 1
ATOM 601 C C . LEU A 1 79 ? 5.656 -4.551 0.525 1 95.44 79 LEU A C 1
ATOM 603 O O . LEU A 1 79 ? 6.629 -3.799 0.62 1 95.44 79 LEU A O 1
ATOM 607 N N . GLY A 1 80 ? 5.488 -5.395 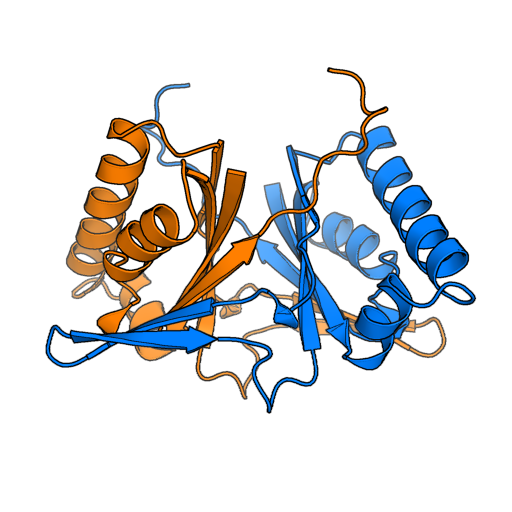-0.421 1 96.19 80 GLY A N 1
ATOM 608 C CA . GLY A 1 80 ? 6.473 -5.496 -1.483 1 96.19 80 GLY A CA 1
ATOM 609 C C . GLY A 1 80 ? 6.145 -4.633 -2.686 1 96.19 80 GLY A C 1
ATOM 610 O O . GLY A 1 80 ? 7.027 -4.32 -3.492 1 96.19 80 GLY A O 1
ATOM 611 N N . GLY A 1 81 ? 4.918 -4.309 -2.871 1 97.56 81 GLY A N 1
ATOM 612 C CA . GLY A 1 81 ? 4.355 -3.562 -3.986 1 97.56 81 GLY A CA 1
ATOM 613 C C . GLY A 1 81 ? 2.85 -3.688 -4.086 1 97.56 81 GLY A C 1
ATOM 614 O O . GLY A 1 81 ? 2.191 -4.113 -3.137 1 97.56 81 GLY A O 1
ATOM 615 N N . TYR A 1 82 ? 2.381 -3.266 -5.199 1 98.44 82 TYR A N 1
ATOM 616 C CA . TYR A 1 82 ? 0.934 -3.266 -5.383 1 98.44 82 TYR A CA 1
ATOM 617 C C . TYR A 1 82 ? 0.57 -3.076 -6.852 1 98.44 82 TYR A C 1
ATOM 619 O O . TYR A 1 82 ? 1.392 -2.613 -7.648 1 98.44 82 TYR A O 1
ATOM 627 N N . PHE A 1 83 ? -0.65 -3.369 -7.168 1 98.56 83 PHE A N 1
ATOM 628 C CA . PHE A 1 83 ? -1.284 -2.98 -8.422 1 98.56 83 PHE A CA 1
ATOM 629 C C . PHE A 1 83 ? -2.711 -2.5 -8.18 1 98.56 83 PHE A C 1
ATOM 631 O O . PHE A 1 83 ? -3.436 -3.076 -7.367 1 98.56 83 PHE A O 1
ATOM 638 N N . ILE A 1 84 ? -3.061 -1.475 -8.82 1 98.56 84 ILE A N 1
ATOM 639 C CA . ILE A 1 84 ? -4.469 -1.154 -9.039 1 98.56 84 ILE A CA 1
ATOM 640 C C . ILE A 1 84 ? -4.973 -1.856 -10.297 1 98.56 84 ILE A C 1
ATOM 642 O O . ILE A 1 84 ? -4.387 -1.711 -11.375 1 98.56 84 ILE A O 1
ATOM 646 N N . VAL A 1 85 ? -6.023 -2.582 -10.133 1 98.62 85 VAL A N 1
ATOM 647 C CA . VAL A 1 85 ? -6.574 -3.312 -11.273 1 98.62 85 VAL A CA 1
ATOM 648 C C . VAL A 1 85 ? -8.047 -2.957 -11.453 1 98.62 85 VAL A C 1
ATOM 650 O O . VAL A 1 85 ? -8.719 -2.557 -10.492 1 98.62 85 VAL A O 1
ATOM 653 N N . GLU A 1 86 ? -8.469 -2.986 -12.656 1 98.31 86 GLU A N 1
ATOM 654 C CA . GLU A 1 86 ? -9.875 -2.883 -13.008 1 98.31 86 GLU A CA 1
ATOM 655 C C . GLU A 1 86 ? -10.438 -4.23 -13.453 1 98.31 86 GLU A C 1
ATOM 657 O O . GLU A 1 86 ? -10.008 -4.781 -14.469 1 98.31 86 GLU A O 1
ATOM 662 N N . THR A 1 87 ? -11.352 -4.781 -12.656 1 98.12 87 THR A N 1
ATOM 663 C CA . THR A 1 87 ? -11.961 -6.074 -12.961 1 98.12 87 THR A CA 1
ATOM 664 C C . THR A 1 87 ? -13.477 -5.996 -12.852 1 98.12 87 THR A C 1
ATOM 666 O O . THR A 1 87 ? -14.023 -5.047 -12.281 1 98.12 87 THR A O 1
ATOM 669 N N . ALA A 1 88 ? -14.117 -6.984 -13.406 1 97.31 88 ALA A N 1
ATOM 670 C CA . ALA A 1 88 ? -15.578 -6.98 -13.438 1 97.31 88 ALA A CA 1
ATOM 671 C C . ALA A 1 88 ? -16.156 -7.242 -12.055 1 97.31 88 ALA A C 1
ATOM 673 O O . ALA A 1 88 ? -17.281 -6.836 -11.758 1 97.31 88 ALA A O 1
ATOM 674 N N . SER A 1 89 ? -15.391 -7.977 -11.188 1 97.44 89 SER A N 1
ATOM 675 C CA . SER A 1 89 ? -15.859 -8.336 -9.852 1 97.44 89 SER A CA 1
ATOM 676 C C . SER A 1 89 ? -14.688 -8.531 -8.891 1 97.44 89 SER A C 1
ATOM 678 O O . SER A 1 89 ? -13.539 -8.648 -9.32 1 97.44 89 SER A O 1
ATOM 680 N N . LEU A 1 90 ? -15.047 -8.602 -7.637 1 97.5 90 LEU A N 1
ATOM 681 C CA . LEU A 1 90 ? -14.055 -8.938 -6.621 1 97.5 90 LEU A CA 1
ATOM 682 C C . LEU A 1 90 ? -13.469 -10.328 -6.871 1 97.5 90 LEU A C 1
ATOM 684 O O . LEU A 1 90 ? -12.273 -10.547 -6.691 1 97.5 90 LEU A O 1
ATOM 688 N N . ASP A 1 91 ? -14.328 -11.25 -7.301 1 97.38 91 ASP A N 1
ATOM 689 C CA . ASP A 1 91 ? -13.875 -12.609 -7.555 1 97.38 91 ASP A CA 1
ATOM 690 C C . ASP A 1 91 ? -12.773 -12.641 -8.609 1 97.38 91 ASP A C 1
ATOM 692 O O . ASP A 1 91 ? -11.797 -13.383 -8.477 1 97.38 91 ASP A O 1
ATOM 696 N N . ASP A 1 92 ? -12.898 -11.812 -9.641 1 98.25 92 ASP A N 1
ATOM 697 C CA . ASP A 1 92 ? -11.875 -11.719 -10.68 1 98.25 92 ASP A CA 1
ATOM 698 C C . ASP A 1 92 ? -10.555 -11.195 -10.109 1 98.25 92 ASP A C 1
ATOM 700 O O . ASP A 1 92 ? -9.484 -11.703 -10.445 1 98.25 92 ASP A O 1
ATOM 704 N N . ALA A 1 93 ? -10.617 -10.195 -9.258 1 98.56 93 ALA A N 1
ATOM 705 C CA . ALA A 1 93 ? -9.422 -9.648 -8.617 1 98.56 93 ALA A CA 1
ATOM 706 C C . ALA A 1 93 ? -8.75 -10.695 -7.73 1 98.56 93 ALA A C 1
ATOM 708 O O . ALA A 1 93 ? -7.523 -10.805 -7.707 1 98.56 93 ALA A O 1
ATOM 709 N N . LEU A 1 94 ? -9.586 -11.484 -7.051 1 98.44 94 LEU A N 1
ATOM 710 C CA . LEU A 1 94 ? -9.062 -12.5 -6.145 1 98.44 94 LEU A CA 1
ATOM 711 C C . LEU A 1 94 ? -8.375 -13.625 -6.918 1 98.44 94 LEU A C 1
ATOM 713 O O . LEU A 1 94 ? -7.414 -14.227 -6.434 1 98.44 94 LEU A O 1
ATOM 717 N N . GLU A 1 95 ? -8.875 -13.883 -8.07 1 97.81 95 GLU A N 1
ATOM 718 C CA . GLU A 1 95 ? -8.219 -14.867 -8.922 1 97.81 95 GLU A CA 1
ATOM 719 C C . GLU A 1 95 ? -6.797 -14.43 -9.273 1 97.81 95 GLU A C 1
ATOM 721 O O . GLU A 1 95 ? -5.859 -15.227 -9.203 1 97.81 95 GLU A O 1
ATOM 726 N N . TRP A 1 96 ? -6.633 -13.219 -9.617 1 98.56 96 TRP A N 1
ATOM 727 C CA . TRP A 1 96 ? -5.301 -12.695 -9.914 1 98.56 96 TRP A CA 1
ATOM 728 C C . TRP A 1 96 ? -4.441 -12.656 -8.656 1 98.56 96 TRP A C 1
ATOM 730 O O . TRP A 1 96 ? -3.244 -12.945 -8.703 1 98.56 96 TRP A O 1
ATOM 740 N N . ALA A 1 97 ? -5.074 -12.32 -7.535 1 98.75 97 ALA A N 1
ATOM 741 C CA . ALA A 1 97 ? -4.355 -12.297 -6.262 1 98.75 97 ALA A CA 1
ATOM 742 C C . ALA A 1 97 ? -3.781 -13.672 -5.938 1 98.75 97 ALA A C 1
ATOM 744 O O . ALA A 1 97 ? -2.639 -13.789 -5.492 1 98.75 97 ALA A O 1
ATOM 745 N N . ALA A 1 98 ? -4.5 -14.711 -6.184 1 98.31 98 ALA A N 1
ATOM 746 C CA . ALA A 1 98 ? -4.094 -16.078 -5.855 1 98.31 98 ALA A CA 1
ATOM 747 C C . ALA A 1 98 ? -2.922 -16.516 -6.727 1 98.31 98 ALA A C 1
ATOM 749 O O . ALA A 1 98 ? -2.184 -17.438 -6.363 1 98.31 98 ALA A O 1
ATOM 750 N N . ARG A 1 99 ? -2.76 -15.859 -7.855 1 97.81 99 ARG A N 1
ATOM 751 C CA . ARG A 1 99 ? -1.712 -16.234 -8.805 1 97.81 99 ARG A CA 1
ATOM 752 C C . ARG A 1 99 ? -0.406 -15.516 -8.484 1 97.81 99 ARG A C 1
ATOM 754 O O . ARG A 1 99 ? 0.638 -15.828 -9.055 1 97.81 99 ARG A O 1
ATOM 761 N N . ALA A 1 100 ? -0.452 -14.539 -7.629 1 98.38 100 ALA A N 1
ATOM 762 C CA . ALA A 1 100 ? 0.75 -13.773 -7.32 1 98.38 100 ALA A CA 1
ATOM 763 C C . ALA A 1 100 ? 1.815 -14.648 -6.672 1 98.38 100 ALA A C 1
ATOM 765 O O . ALA A 1 100 ? 1.502 -15.5 -5.832 1 98.38 100 ALA A O 1
ATOM 766 N N . PRO A 1 101 ? 3.072 -14.445 -6.973 1 97.06 101 PRO A N 1
ATOM 767 C CA . PRO A 1 101 ? 4.156 -15.258 -6.422 1 97.06 101 PRO A CA 1
ATOM 768 C C . PRO A 1 101 ? 4.168 -15.273 -4.895 1 97.06 101 PRO A C 1
ATOM 770 O O . PRO A 1 101 ? 4.555 -16.266 -4.281 1 97.06 101 PRO A O 1
ATOM 773 N N . CYS A 1 102 ? 3.727 -14.219 -4.266 1 96.94 102 CYS A N 1
ATOM 774 C CA . CYS A 1 102 ? 3.816 -14.133 -2.814 1 96.94 102 CYS A CA 1
ATOM 775 C C . CYS A 1 102 ? 2.627 -14.812 -2.15 1 96.94 102 CYS A C 1
ATOM 777 O O . CYS A 1 102 ? 2.6 -14.977 -0.93 1 96.94 102 CYS A O 1
ATOM 779 N N . ALA A 1 103 ? 1.613 -15.227 -2.887 1 97.44 103 ALA A N 1
ATOM 780 C CA . ALA A 1 103 ? 0.395 -15.773 -2.297 1 97.44 103 ALA A CA 1
ATOM 781 C C . ALA A 1 103 ? 0.686 -17.078 -1.556 1 97.44 103 ALA A C 1
ATOM 783 O O . ALA A 1 103 ? -0.016 -17.422 -0.603 1 97.44 103 ALA A O 1
ATOM 784 N N . SER A 1 104 ? 1.696 -17.797 -1.945 1 95.06 104 SER A N 1
ATOM 785 C CA . SER A 1 104 ? 2.014 -19.078 -1.324 1 95.06 104 SER A CA 1
ATOM 786 C C . SER A 1 104 ? 2.961 -18.906 -0.142 1 95.06 104 SER A C 1
ATOM 788 O O . SER A 1 104 ? 2.986 -19.734 0.77 1 95.06 104 SER A O 1
ATOM 790 N N . ALA A 1 105 ? 3.76 -17.938 -0.062 1 92.44 105 ALA A N 1
ATOM 791 C CA . ALA A 1 105 ? 4.715 -17.719 1.021 1 92.44 105 ALA A CA 1
ATOM 792 C C . ALA A 1 105 ? 4.238 -16.609 1.948 1 92.44 105 ALA A C 1
ATOM 794 O O . ALA A 1 105 ? 4.559 -16.594 3.139 1 92.44 105 ALA A O 1
ATOM 795 N N . GLY A 1 106 ? 3.525 -15.727 1.581 1 94.88 106 GLY A N 1
ATOM 796 C CA . GLY A 1 106 ? 2.936 -14.586 2.256 1 94.88 106 GLY A CA 1
ATOM 797 C C . GLY A 1 106 ? 1.432 -14.492 2.07 1 94.88 106 GLY A C 1
ATOM 798 O O . GLY A 1 106 ? 0.698 -15.414 2.438 1 94.88 106 GLY A O 1
ATOM 799 N N . SER A 1 107 ? 1.037 -13.359 1.398 1 96.88 107 SER A N 1
ATOM 800 C CA . SER A 1 107 ? -0.382 -13.164 1.121 1 96.88 107 SER A CA 1
ATOM 801 C C . SER A 1 107 ? -0.607 -11.961 0.205 1 96.88 107 SER A C 1
ATOM 803 O O . SER A 1 107 ? 0.331 -11.227 -0.101 1 96.88 107 SER A O 1
ATOM 805 N N . VAL A 1 108 ? -1.772 -11.898 -0.276 1 98.19 108 VAL A N 1
ATOM 806 C CA . VAL A 1 108 ? -2.234 -10.719 -1.003 1 98.19 108 VAL A CA 1
ATOM 807 C C . VAL A 1 108 ? -3.52 -10.188 -0.368 1 98.19 108 VAL A C 1
ATOM 809 O O . VAL A 1 108 ? -4.484 -10.938 -0.194 1 98.19 108 VAL A O 1
ATOM 812 N N . GLU A 1 109 ? -3.463 -8.984 0.079 1 97.88 109 GLU A N 1
ATOM 813 C CA . GLU A 1 109 ? -4.68 -8.297 0.491 1 97.88 109 GLU A CA 1
ATOM 814 C C . GLU A 1 109 ? -5.32 -7.559 -0.68 1 97.88 109 GLU A C 1
ATOM 816 O O . GLU A 1 109 ? -4.629 -6.891 -1.452 1 97.88 109 GLU A O 1
ATOM 821 N N . VAL A 1 110 ? -6.609 -7.766 -0.863 1 98.69 110 VAL A N 1
ATOM 822 C CA . VAL A 1 110 ? -7.371 -7.094 -1.911 1 98.69 110 VAL A CA 1
ATOM 823 C C . VAL A 1 110 ? -8.32 -6.07 -1.288 1 98.69 110 VAL A C 1
ATOM 825 O O . VAL A 1 110 ? -9.156 -6.418 -0.455 1 98.69 110 VAL A O 1
ATOM 828 N N . ARG A 1 111 ? -8.148 -4.836 -1.64 1 98.5 111 ARG A N 1
ATOM 829 C CA . ARG A 1 111 ? -8.922 -3.73 -1.089 1 98.5 111 ARG A CA 1
ATOM 830 C C . ARG A 1 111 ? -9.602 -2.932 -2.197 1 98.5 111 ARG A C 1
ATOM 832 O O . ARG A 1 111 ? -8.945 -2.52 -3.16 1 98.5 111 ARG A O 1
ATOM 839 N N . PRO A 1 112 ? -10.977 -2.723 -2.117 1 98.19 112 PRO A N 1
ATOM 840 C CA . PRO A 1 112 ? -11.578 -1.786 -3.07 1 98.19 112 PRO A CA 1
ATOM 841 C C . PRO A 1 112 ? -11.016 -0.372 -2.943 1 98.19 112 PRO A C 1
ATOM 843 O O . PRO A 1 112 ? -10.742 0.092 -1.832 1 98.19 112 PRO A O 1
ATOM 846 N N . VAL A 1 113 ? -10.852 0.257 -4.078 1 97.69 113 VAL A N 1
ATOM 847 C CA . VAL A 1 113 ? -10.359 1.627 -4.168 1 97.69 113 VAL A CA 1
ATOM 848 C C . VAL A 1 113 ? -11.516 2.607 -4.008 1 97.69 113 VAL A C 1
ATOM 850 O O . VAL A 1 113 ? -12.625 2.352 -4.488 1 97.69 113 VAL A O 1
ATOM 853 N N . MET A 1 114 ? -11.281 3.736 -3.338 1 95 114 MET A N 1
ATOM 854 C CA . MET A 1 114 ? -12.297 4.785 -3.271 1 95 114 MET A CA 1
ATOM 855 C C . MET A 1 114 ? -12.5 5.434 -4.637 1 95 114 MET A C 1
ATOM 857 O O . MET A 1 114 ? -11.539 5.621 -5.387 1 95 114 MET A O 1
ATOM 861 N N . PRO A 1 115 ? -13.688 5.688 -4.977 1 86.88 115 PRO A N 1
ATOM 862 C CA . PRO A 1 115 ? -13.93 6.422 -6.223 1 86.88 115 PRO A CA 1
ATOM 863 C C . PRO A 1 115 ? -13.297 7.816 -6.211 1 86.88 115 PRO A C 1
ATOM 865 O O . PRO A 1 115 ? -13.172 8.43 -5.152 1 86.88 115 PRO A O 1
ATOM 868 N N . PRO A 1 116 ? -12.719 8.18 -7.391 1 74.88 116 PRO A N 1
ATOM 869 C CA . PRO A 1 116 ? -12.234 9.562 -7.441 1 74.88 116 PRO A CA 1
ATOM 870 C C . PRO A 1 116 ? -13.344 10.578 -7.18 1 74.88 116 PRO A C 1
ATOM 872 O O . PRO A 1 116 ? -14.523 10.273 -7.359 1 74.88 116 PRO A O 1
ATOM 875 N N . PRO A 1 117 ? -12.828 11.648 -6.539 1 64.25 117 PRO A N 1
ATOM 876 C CA . PRO A 1 117 ? -13.875 12.648 -6.336 1 64.25 117 PRO A CA 1
ATOM 877 C C . PRO A 1 117 ? -14.578 13.047 -7.633 1 64.25 117 PRO A C 1
ATOM 879 O O . PRO A 1 117 ? -13.969 13 -8.703 1 64.25 117 PRO A O 1
ATOM 882 N N . THR A 1 118 ? -15.875 12.789 -7.664 1 57.66 118 THR A N 1
ATOM 883 C CA . THR A 1 118 ? -16.703 13.125 -8.82 1 57.66 118 THR A CA 1
ATOM 884 C C . THR A 1 118 ? -16.234 14.445 -9.445 1 57.66 118 THR A C 1
ATOM 886 O O . THR A 1 118 ? -16.328 14.625 -10.656 1 57.66 118 THR A O 1
ATOM 889 N N . ASN A 1 119 ? -15.758 15.398 -8.664 1 49.75 119 ASN A N 1
ATOM 890 C CA . ASN A 1 119 ? -15.422 16.703 -9.219 1 49.75 119 ASN A CA 1
ATOM 891 C C . ASN A 1 119 ? -13.969 16.75 -9.703 1 49.75 119 ASN A C 1
ATOM 893 O O . ASN A 1 119 ? -13.445 17.812 -10.008 1 49.75 119 ASN A O 1
ATOM 897 N N . ALA A 1 120 ? -13.242 15.797 -9.602 1 47.88 120 ALA A N 1
ATOM 898 C CA . ALA A 1 120 ? -11.891 15.844 -10.148 1 47.88 120 ALA A CA 1
ATOM 899 C C . ALA A 1 120 ? -11.906 15.969 -11.664 1 47.88 120 ALA A C 1
ATOM 901 O O . ALA A 1 120 ? -12.695 15.297 -12.344 1 47.88 120 ALA A O 1
ATOM 902 N N . PRO A 1 121 ? -11.273 17.016 -12.18 1 42.44 121 PRO A N 1
ATOM 903 C CA . PRO A 1 121 ? -11.375 17.156 -13.633 1 42.44 121 PRO A CA 1
ATOM 904 C C . PRO A 1 121 ? -10.93 15.906 -14.375 1 42.44 121 PRO A C 1
ATOM 906 O O . PRO A 1 121 ? -10.047 15.188 -13.906 1 42.44 121 PRO A O 1
ATOM 909 N N . ALA A 1 122 ? -11.633 15.469 -15.352 1 36.47 122 ALA A N 1
ATOM 910 C CA . ALA A 1 122 ? -11.312 14.359 -16.234 1 36.47 122 ALA A CA 1
ATOM 911 C C . ALA A 1 122 ? -9.961 14.562 -16.922 1 36.47 122 ALA A C 1
ATOM 913 O O . ALA A 1 122 ? -9.594 15.688 -17.25 1 36.47 122 ALA A O 1
ATOM 914 N N . MET B 1 1 ? 13.148 11.438 -7.723 1 95.19 1 MET B N 1
ATOM 915 C CA . MET B 1 1 ? 12.984 10.055 -7.273 1 95.19 1 MET B CA 1
ATOM 916 C C . MET B 1 1 ? 11.555 9.797 -6.828 1 95.19 1 MET B C 1
ATOM 918 O O . MET B 1 1 ? 10.875 10.703 -6.34 1 95.19 1 MET B O 1
ATOM 922 N N . GLN B 1 2 ? 11.141 8.633 -7.078 1 98.12 2 GLN B N 1
ATOM 923 C CA . GLN B 1 2 ? 9.75 8.352 -6.727 1 98.12 2 GLN B CA 1
ATOM 924 C C . GLN B 1 2 ? 9.664 7.574 -5.418 1 98.12 2 GLN B C 1
ATOM 926 O O . GLN B 1 2 ? 10.438 6.645 -5.188 1 98.12 2 GLN B O 1
ATOM 931 N N . TYR B 1 3 ? 8.75 8.008 -4.562 1 98.75 3 TYR B N 1
ATOM 932 C CA . TYR B 1 3 ? 8.461 7.379 -3.277 1 98.75 3 TYR B CA 1
ATOM 933 C C . TYR B 1 3 ? 6.969 7.078 -3.146 1 98.75 3 TYR B C 1
ATOM 935 O O . TYR B 1 3 ? 6.133 7.793 -3.701 1 98.75 3 TYR B O 1
ATOM 943 N N . MET B 1 4 ? 6.727 6.004 -2.441 1 98.81 4 MET B N 1
ATOM 944 C CA . MET B 1 4 ? 5.359 5.746 -2 1 98.81 4 MET B CA 1
ATOM 945 C C . MET B 1 4 ? 5.133 6.277 -0.587 1 98.81 4 MET B C 1
ATOM 947 O O . MET B 1 4 ? 5.895 5.953 0.328 1 98.81 4 MET B O 1
ATOM 951 N N . LEU B 1 5 ? 4.227 7.191 -0.425 1 98.88 5 LEU B N 1
ATOM 952 C CA . LEU B 1 5 ? 3.682 7.512 0.89 1 98.88 5 LEU B CA 1
ATOM 953 C C . LEU B 1 5 ? 2.572 6.539 1.271 1 98.88 5 LEU B C 1
ATOM 955 O O . LEU B 1 5 ? 1.517 6.512 0.633 1 98.88 5 LEU B O 1
ATOM 959 N N . ILE B 1 6 ? 2.82 5.73 2.234 1 98.44 6 ILE B N 1
ATOM 960 C CA . ILE B 1 6 ? 1.907 4.699 2.707 1 98.44 6 ILE B CA 1
ATOM 961 C C . ILE B 1 6 ? 1.207 5.168 3.979 1 98.44 6 ILE B C 1
ATOM 963 O O . ILE B 1 6 ? 1.83 5.262 5.039 1 98.44 6 ILE B O 1
ATOM 967 N N . PHE B 1 7 ? -0.054 5.457 3.871 1 98.12 7 PHE B N 1
ATOM 968 C CA . PHE B 1 7 ? -0.79 6.039 4.988 1 98.12 7 PHE B CA 1
ATOM 969 C C . PHE B 1 7 ? -1.355 4.945 5.887 1 98.12 7 PHE B C 1
ATOM 971 O O . PHE B 1 7 ? -2.227 4.18 5.469 1 98.12 7 PHE B O 1
ATOM 978 N N . LYS B 1 8 ? -0.852 4.91 7.078 1 96.38 8 LYS B N 1
ATOM 979 C CA . LYS B 1 8 ? -1.288 3.957 8.094 1 96.38 8 LYS B CA 1
ATOM 980 C C . LYS B 1 8 ? -2.219 4.617 9.109 1 96.38 8 LYS B C 1
ATOM 982 O O . LYS B 1 8 ? -1.782 5.449 9.906 1 96.38 8 LYS B O 1
ATOM 987 N N . GLU B 1 9 ? -3.42 4.195 9.078 1 95.5 9 GLU B N 1
ATOM 988 C CA . GLU B 1 9 ? -4.418 4.785 9.961 1 95.5 9 GLU B CA 1
ATOM 989 C C . GLU B 1 9 ? -4.812 3.822 11.078 1 95.5 9 GLU B C 1
ATOM 991 O O . GLU B 1 9 ? -4.914 2.613 10.852 1 95.5 9 GLU B O 1
ATOM 996 N N . THR B 1 10 ? -5.027 4.387 12.266 1 93.12 10 THR B N 1
ATOM 997 C CA . THR B 1 10 ? -5.52 3.578 13.375 1 93.12 10 THR B CA 1
ATOM 998 C C . THR B 1 10 ? -6.992 3.221 13.172 1 93.12 10 THR B C 1
ATOM 1000 O O . THR B 1 10 ? -7.684 3.85 12.367 1 93.12 10 THR B O 1
ATOM 1003 N N . THR B 1 11 ? -7.375 2.215 13.945 1 90.19 11 THR B N 1
ATOM 1004 C CA . THR B 1 11 ? -8.781 1.833 13.922 1 90.19 11 THR B CA 1
ATOM 1005 C C . THR B 1 11 ? -9.664 3.014 14.312 1 90.19 11 THR B C 1
ATOM 1007 O O . THR B 1 11 ? -10.734 3.215 13.727 1 90.19 11 THR B O 1
ATOM 1010 N N . ALA B 1 12 ? -9.242 3.779 15.242 1 89.62 12 ALA B N 1
ATOM 1011 C CA . ALA B 1 12 ? -9.992 4.953 15.672 1 89.62 12 ALA B CA 1
ATOM 1012 C C . ALA B 1 12 ? -10.164 5.945 14.523 1 89.62 12 ALA B C 1
ATOM 1014 O O . ALA B 1 12 ? -11.258 6.473 14.312 1 89.62 12 ALA B O 1
ATOM 1015 N N . GLU B 1 13 ? -9.109 6.223 13.742 1 90.94 13 GLU B N 1
ATOM 1016 C CA . GLU B 1 13 ? -9.164 7.16 12.625 1 90.94 13 GLU B CA 1
ATOM 1017 C C . GLU B 1 13 ? -10.078 6.645 11.516 1 90.94 13 GLU B C 1
ATOM 1019 O O . GLU B 1 13 ? -10.875 7.398 10.961 1 90.94 13 GLU B O 1
ATOM 1024 N N . THR B 1 14 ? -9.961 5.379 11.25 1 89.44 14 THR B N 1
ATOM 1025 C CA . THR B 1 14 ? -10.789 4.789 10.211 1 89.44 14 THR B CA 1
ATOM 1026 C C . THR B 1 14 ? -12.266 4.883 10.578 1 89.44 14 THR B C 1
ATOM 1028 O O . THR B 1 14 ? -13.125 5.07 9.711 1 89.44 14 THR B O 1
ATOM 1031 N N . GLY B 1 15 ? -12.547 4.762 11.805 1 89.38 15 GLY B N 1
ATOM 1032 C CA . GLY B 1 15 ? -13.914 4.848 12.289 1 89.38 15 GLY B CA 1
ATOM 1033 C C . GLY B 1 15 ? -14.539 6.219 12.078 1 89.38 15 GLY B C 1
ATOM 1034 O O . GLY B 1 15 ? -15.758 6.348 12.031 1 89.38 15 GLY B O 1
ATOM 1035 N N . ARG B 1 16 ? -13.734 7.223 11.938 1 93.25 16 ARG B N 1
ATOM 1036 C CA . ARG B 1 16 ? -14.227 8.586 11.75 1 93.25 16 ARG B CA 1
ATOM 1037 C C . ARG B 1 16 ? -14.781 8.781 10.344 1 93.25 16 ARG B C 1
ATOM 1039 O O . ARG B 1 16 ? -15.594 9.672 10.109 1 93.25 16 ARG B O 1
ATOM 1046 N N . ARG B 1 17 ? -14.414 7.98 9.453 1 91.81 17 ARG B N 1
ATOM 1047 C CA . ARG B 1 17 ? -14.773 8.109 8.047 1 91.81 17 ARG B CA 1
ATOM 1048 C C . ARG B 1 17 ? -16.281 8.102 7.863 1 91.81 17 ARG B C 1
ATOM 1050 O O . ARG B 1 17 ? -16.828 8.828 7.023 1 91.81 17 ARG B O 1
ATOM 1057 N N . ASP B 1 18 ? -16.906 7.258 8.695 1 88.56 18 ASP B N 1
ATOM 1058 C CA . ASP B 1 18 ? -18.328 7.02 8.461 1 88.56 18 ASP B CA 1
ATOM 1059 C C . ASP B 1 18 ? -19.172 7.613 9.578 1 88.56 18 ASP B C 1
ATOM 1061 O O . ASP B 1 18 ? -20.391 7.402 9.625 1 88.56 18 ASP B O 1
ATOM 1065 N N . ASP B 1 19 ? -18.516 8.266 10.516 1 93 19 ASP B N 1
ATOM 1066 C CA . ASP B 1 19 ? -19.219 8.953 11.594 1 93 19 ASP B CA 1
ATOM 1067 C C . ASP B 1 19 ? -19.703 10.328 11.148 1 93 19 ASP B C 1
ATOM 1069 O O . ASP B 1 19 ? -18.906 11.219 10.883 1 93 19 ASP B O 1
ATOM 1073 N N . PRO B 1 20 ? -20.984 10.461 11.047 1 93.88 20 PRO B N 1
ATOM 1074 C CA . PRO B 1 20 ? -21.531 11.719 10.523 1 93.88 20 PRO B CA 1
ATOM 1075 C C . PRO B 1 20 ? -20.984 12.945 11.242 1 93.88 20 PRO B C 1
ATOM 1077 O O . PRO B 1 20 ? -20.812 14 10.625 1 93.88 20 PRO B O 1
ATOM 1080 N N . ALA B 1 21 ? -20.703 12.852 12.508 1 96.06 21 ALA B N 1
ATOM 1081 C CA . ALA B 1 21 ? -20.219 13.984 13.297 1 96.06 21 ALA B CA 1
ATOM 1082 C C . ALA B 1 21 ? -18.734 14.242 13.023 1 96.06 21 ALA B C 1
ATOM 1084 O O . ALA B 1 21 ? -18.281 15.391 13.039 1 96.06 21 ALA B O 1
ATOM 1085 N N . ALA B 1 22 ? -17.984 13.219 12.695 1 96 22 ALA B N 1
ATOM 1086 C CA . ALA B 1 22 ? -16.531 13.344 12.594 1 96 22 ALA B CA 1
ATOM 1087 C C . ALA B 1 22 ? -16.078 13.359 11.141 1 96 22 ALA B C 1
ATOM 1089 O O . ALA B 1 22 ? -14.984 13.82 10.828 1 96 22 ALA B O 1
ATOM 1090 N N . ALA B 1 23 ? -16.922 12.859 10.234 1 95.62 23 ALA B N 1
ATOM 1091 C CA . ALA B 1 23 ? -16.562 12.625 8.844 1 95.62 23 ALA B CA 1
ATOM 1092 C C . ALA B 1 23 ? -16.188 13.938 8.148 1 95.62 23 ALA B C 1
ATOM 1094 O O . ALA B 1 23 ? -15.203 13.992 7.402 1 95.62 23 ALA B O 1
ATOM 1095 N N . PRO B 1 24 ? -16.938 15.039 8.359 1 96.19 24 PRO B N 1
ATOM 1096 C CA . PRO B 1 24 ? -16.562 16.281 7.668 1 96.19 24 PRO B CA 1
ATOM 1097 C C . PRO B 1 24 ? -15.156 16.75 8.016 1 96.19 24 PRO B C 1
ATOM 1099 O O . PRO B 1 24 ? -14.398 17.141 7.125 1 96.19 24 PRO B 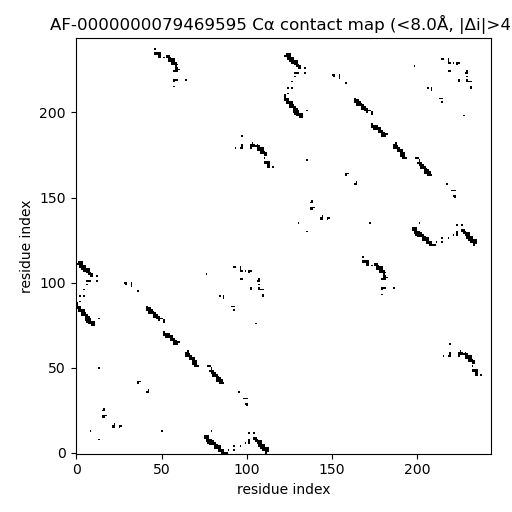O 1
ATOM 1102 N N . ALA B 1 25 ? -14.805 16.688 9.266 1 96.25 25 ALA B N 1
ATOM 1103 C CA . ALA B 1 25 ? -13.461 17.109 9.664 1 96.25 25 ALA B CA 1
ATOM 1104 C C . ALA B 1 25 ? -12.406 16.156 9.125 1 96.25 25 ALA B C 1
ATOM 1106 O O . ALA B 1 25 ? -11.336 16.594 8.688 1 96.25 25 ALA B O 1
ATOM 1107 N N . TYR B 1 26 ? -12.672 14.891 9.188 1 96.06 26 TYR B N 1
ATOM 1108 C CA . TYR B 1 26 ? -11.773 13.867 8.664 1 96.06 26 TYR B CA 1
ATOM 1109 C C . TYR B 1 26 ? -11.5 14.086 7.184 1 96.06 26 TYR B C 1
ATOM 1111 O O . TYR B 1 26 ? -10.344 14.227 6.773 1 96.06 26 TYR B O 1
ATOM 1119 N N . TRP B 1 27 ? -12.562 14.156 6.438 1 95.5 27 TRP B N 1
ATOM 1120 C CA . TRP B 1 27 ? -12.422 14.289 4.988 1 95.5 27 TRP B CA 1
ATOM 1121 C C . TRP B 1 27 ? -11.906 15.672 4.613 1 95.5 27 TRP B C 1
ATOM 1123 O O . TRP B 1 27 ? -11.18 15.82 3.629 1 95.5 27 TRP B O 1
ATOM 1133 N N . GLY B 1 28 ? -12.281 16.688 5.348 1 96.69 28 GLY B N 1
ATOM 1134 C CA . GLY B 1 28 ? -11.75 18.016 5.125 1 96.69 28 GLY B CA 1
ATOM 1135 C C . GLY B 1 28 ? -10.234 18.094 5.223 1 96.69 28 GLY B C 1
ATOM 1136 O O . GLY B 1 28 ? -9.578 18.703 4.383 1 96.69 28 GLY B O 1
ATOM 1137 N N . ALA B 1 29 ? -9.656 17.469 6.227 1 96.81 29 ALA B N 1
ATOM 1138 C CA . ALA B 1 29 ? -8.203 17.453 6.418 1 96.81 29 ALA B CA 1
ATOM 1139 C C . ALA B 1 29 ? -7.516 16.719 5.266 1 96.81 29 ALA B C 1
ATOM 1141 O O . ALA B 1 29 ? -6.512 17.203 4.738 1 96.81 29 ALA B O 1
ATOM 1142 N N . TRP B 1 30 ? -8.094 15.609 4.867 1 96.75 30 TRP B N 1
ATOM 1143 C CA . TRP B 1 30 ? -7.508 14.844 3.771 1 96.75 30 TRP B CA 1
ATOM 1144 C C . TRP B 1 30 ? -7.633 15.602 2.453 1 96.75 30 TRP B C 1
ATOM 1146 O O . TRP B 1 30 ? -6.699 15.609 1.646 1 96.75 30 TRP B O 1
ATOM 1156 N N . ASN B 1 31 ? -8.773 16.188 2.246 1 96.44 31 ASN B N 1
ATOM 1157 C CA . ASN B 1 31 ? -8.953 16.953 1.024 1 96.44 31 ASN B CA 1
ATOM 1158 C C . ASN B 1 31 ? -7.953 18.109 0.939 1 96.44 31 ASN B C 1
ATOM 1160 O O . ASN B 1 31 ? -7.395 18.375 -0.126 1 96.44 31 ASN B O 1
ATOM 1164 N N . ALA B 1 32 ? -7.766 18.797 2 1 97.94 32 ALA B N 1
ATOM 1165 C CA . ALA B 1 32 ? -6.805 19.891 2.033 1 97.94 32 ALA B CA 1
ATOM 1166 C C . ALA B 1 32 ? -5.391 19.391 1.753 1 97.94 32 ALA B C 1
ATOM 1168 O O . ALA B 1 32 ? -4.664 19.984 0.954 1 97.94 32 ALA B O 1
ATOM 1169 N N . TYR B 1 33 ? -5.039 18.375 2.371 1 98.06 33 TYR B N 1
ATOM 1170 C CA . TYR B 1 33 ? -3.713 17.797 2.219 1 98.06 33 TYR B CA 1
ATOM 1171 C C . TYR B 1 33 ? -3.49 17.312 0.79 1 98.06 33 TYR B C 1
ATOM 1173 O O . TYR B 1 33 ? -2.48 17.656 0.166 1 98.06 33 TYR B O 1
ATOM 1181 N N . VAL B 1 34 ? -4.391 16.547 0.288 1 97.44 34 VAL B N 1
ATOM 1182 C CA . VAL B 1 34 ? -4.277 15.992 -1.059 1 97.44 34 VAL B CA 1
ATOM 1183 C C . VAL B 1 34 ? -4.305 17.125 -2.084 1 97.44 34 VAL B C 1
ATOM 1185 O O . VAL B 1 34 ? -3.545 17.109 -3.053 1 97.44 34 VAL B O 1
ATOM 1188 N N . GLY B 1 35 ? -5.156 18.047 -1.849 1 97.5 35 GLY B N 1
ATOM 1189 C CA . GLY B 1 35 ? -5.164 19.219 -2.713 1 97.5 35 GLY B CA 1
ATOM 1190 C C . GLY B 1 35 ? -3.822 19.922 -2.785 1 97.5 35 GLY B C 1
ATOM 1191 O O . GLY B 1 35 ? -3.363 20.281 -3.871 1 97.5 35 GLY B O 1
ATOM 1192 N N . ALA B 1 36 ? -3.195 20.141 -1.657 1 98.25 36 ALA B N 1
ATOM 1193 C CA . ALA B 1 36 ? -1.88 20.781 -1.603 1 98.25 36 ALA B CA 1
ATOM 1194 C C . ALA B 1 36 ? -0.844 19.953 -2.367 1 98.25 36 ALA B C 1
ATOM 1196 O O . ALA B 1 36 ? 0.019 20.516 -3.049 1 98.25 36 ALA B O 1
ATOM 1197 N N . MET B 1 37 ? -0.873 18.641 -2.205 1 98.06 37 MET B N 1
ATOM 1198 C CA . MET B 1 37 ? 0.059 17.781 -2.92 1 98.06 37 MET B CA 1
ATOM 1199 C C . MET B 1 37 ? -0.107 17.938 -4.43 1 98.06 37 MET B C 1
ATOM 1201 O O . MET B 1 37 ? 0.878 18.062 -5.156 1 98.06 37 MET B O 1
ATOM 1205 N N . TYR B 1 38 ? -1.309 17.906 -4.91 1 97.5 38 TYR B N 1
ATOM 1206 C CA . TYR B 1 38 ? -1.568 18.062 -6.336 1 97.5 38 TYR B CA 1
ATOM 1207 C C . TYR B 1 38 ? -1.126 19.422 -6.828 1 97.5 38 TYR B C 1
ATOM 1209 O O . TYR B 1 38 ? -0.528 19.547 -7.898 1 97.5 38 TYR B O 1
ATOM 1217 N N . GLU B 1 39 ? -1.411 20.453 -6.078 1 97.94 39 GLU B N 1
ATOM 1218 C CA . GLU B 1 39 ? -1.011 21.812 -6.445 1 97.94 39 GLU B CA 1
ATOM 1219 C C . GLU B 1 39 ? 0.508 21.938 -6.539 1 97.94 39 GLU B C 1
ATOM 1221 O O . GLU B 1 39 ? 1.026 22.672 -7.375 1 97.94 39 GLU B O 1
ATOM 1226 N N . SER B 1 40 ? 1.216 21.281 -5.719 1 97.81 40 SER B N 1
ATOM 1227 C CA . SER B 1 40 ? 2.674 21.328 -5.703 1 97.81 40 SER B CA 1
ATOM 1228 C C . SER B 1 40 ? 3.262 20.625 -6.926 1 97.81 40 SER B C 1
ATOM 1230 O O . SER B 1 40 ? 4.438 20.812 -7.25 1 97.81 40 SER B O 1
ATOM 1232 N N . GLY B 1 41 ? 2.471 19.688 -7.535 1 98 41 GLY B N 1
ATOM 1233 C CA . GLY B 1 41 ? 2.902 19.016 -8.758 1 98 41 GLY B CA 1
ATOM 1234 C C . GLY B 1 41 ? 3.693 17.75 -8.5 1 98 41 GLY B C 1
ATOM 1235 O O . GLY B 1 41 ? 4.203 17.125 -9.43 1 98 41 GLY B O 1
ATOM 1236 N N . ILE B 1 42 ? 3.721 17.266 -7.301 1 98.25 42 ILE B N 1
ATOM 1237 C CA . ILE B 1 42 ? 4.617 16.156 -6.977 1 98.25 42 ILE B CA 1
ATOM 1238 C C . ILE B 1 42 ? 3.895 14.828 -7.176 1 98.25 42 ILE B C 1
ATOM 1240 O O . ILE B 1 42 ? 4.52 13.766 -7.152 1 98.25 42 ILE B O 1
ATOM 1244 N N . VAL B 1 43 ? 2.562 14.805 -7.352 1 98.38 43 VAL B N 1
ATOM 1245 C CA . VAL B 1 43 ? 1.79 13.562 -7.34 1 98.38 43 VAL B CA 1
ATOM 1246 C C . VAL B 1 43 ? 1.917 12.867 -8.688 1 98.38 43 VAL B C 1
ATOM 1248 O O . VAL B 1 43 ? 1.642 13.461 -9.734 1 98.38 43 VAL B O 1
ATOM 1251 N N . VAL B 1 44 ? 2.375 11.633 -8.68 1 97.62 44 VAL B N 1
ATOM 1252 C CA . VAL B 1 44 ? 2.418 10.766 -9.859 1 97.62 44 VAL B CA 1
ATOM 1253 C C . VAL B 1 44 ? 1.125 9.961 -9.953 1 97.62 44 VAL B C 1
ATOM 1255 O O . VAL B 1 44 ? 0.524 9.867 -11.023 1 97.62 44 VAL B O 1
ATOM 1258 N N . SER B 1 45 ? 0.689 9.398 -8.906 1 96.25 45 SER B N 1
ATOM 1259 C CA . SER B 1 45 ? -0.539 8.617 -8.789 1 96.25 45 SER B CA 1
ATOM 1260 C C . SER B 1 45 ? -0.904 8.375 -7.332 1 96.25 45 SER B C 1
ATOM 1262 O O . SER B 1 45 ? -0.104 8.648 -6.434 1 96.25 45 SER B O 1
ATOM 1264 N N . GLY B 1 46 ? -2.154 7.984 -7.148 1 97 46 GLY B N 1
ATOM 1265 C CA . GLY B 1 46 ? -2.553 7.645 -5.793 1 97 46 GLY B CA 1
ATOM 1266 C C . GLY B 1 46 ? -4.031 7.328 -5.668 1 97 46 GLY B C 1
ATOM 1267 O O . GLY B 1 46 ? -4.824 7.68 -6.547 1 97 46 GLY B O 1
ATOM 1268 N N . ASN B 1 47 ? -4.336 6.703 -4.578 1 96.75 47 ASN B N 1
ATOM 1269 C CA . ASN B 1 47 ? -5.711 6.328 -4.281 1 96.75 47 ASN B CA 1
ATOM 1270 C C . ASN B 1 47 ? -5.945 6.191 -2.777 1 96.75 47 ASN B C 1
ATOM 1272 O O . ASN B 1 47 ? -5.055 5.762 -2.043 1 96.75 47 ASN B O 1
ATOM 1276 N N . GLY B 1 48 ? -7.148 6.633 -2.406 1 96.94 48 GLY B N 1
ATOM 1277 C CA . GLY B 1 48 ? -7.66 6.152 -1.133 1 96.94 48 GLY B CA 1
ATOM 1278 C C . GLY B 1 48 ? -8.281 4.773 -1.225 1 96.94 48 GLY B C 1
ATOM 1279 O O . GLY B 1 48 ? -8.727 4.355 -2.297 1 96.94 48 GLY B O 1
ATOM 1280 N N . LEU B 1 49 ? -8.305 4.066 -0.075 1 97.25 49 LEU B N 1
ATOM 1281 C CA . LEU B 1 49 ? -8.914 2.744 -0.03 1 97.25 49 LEU B CA 1
ATOM 1282 C C . LEU B 1 49 ? -10.18 2.756 0.824 1 97.25 49 LEU B C 1
ATOM 1284 O O . LEU B 1 49 ? -10.289 3.543 1.769 1 97.25 49 LEU B O 1
ATOM 1288 N N . GLN B 1 50 ? -11.125 1.892 0.437 1 95.25 50 GLN B N 1
ATOM 1289 C CA . GLN B 1 50 ? -12.289 1.705 1.29 1 95.25 50 GLN B CA 1
ATOM 1290 C C . GLN B 1 50 ? -11.898 1.097 2.633 1 95.25 50 GLN B C 1
ATOM 1292 O O . GLN B 1 50 ? -10.75 0.688 2.826 1 95.25 50 GLN B O 1
ATOM 1297 N N . SER B 1 51 ? -12.812 1.004 3.545 1 92.69 51 SER B N 1
ATOM 1298 C CA . SER B 1 51 ? -12.586 0.545 4.91 1 92.69 51 SER B CA 1
ATOM 1299 C C . SER B 1 51 ? -11.969 -0.851 4.93 1 92.69 51 SER B C 1
ATOM 1301 O O . SER B 1 51 ? -12.266 -1.678 4.066 1 92.69 51 SER B O 1
ATOM 1303 N N . PRO B 1 52 ? -11.18 -1.082 6.004 1 93.5 52 PRO B N 1
ATOM 1304 C CA . PRO B 1 52 ? -10.625 -2.428 6.156 1 93.5 52 PRO B CA 1
ATOM 1305 C C . PRO B 1 52 ? -11.695 -3.51 6.211 1 93.5 52 PRO B C 1
ATOM 1307 O O . PRO B 1 52 ? -11.406 -4.684 5.965 1 93.5 52 PRO B O 1
ATOM 1310 N N . SER B 1 53 ? -12.891 -3.178 6.582 1 92.62 53 SER B N 1
ATOM 1311 C CA . SER B 1 53 ? -13.992 -4.141 6.629 1 92.62 53 SER B CA 1
ATOM 1312 C C . SER B 1 53 ? -14.312 -4.68 5.242 1 92.62 53 SER B C 1
ATOM 1314 O O . SER B 1 53 ? -15 -5.691 5.109 1 92.62 53 SER B O 1
ATOM 1316 N N . THR B 1 54 ? -13.789 -4.055 4.199 1 94.94 54 THR B N 1
ATOM 1317 C CA . THR B 1 54 ? -14.039 -4.5 2.832 1 94.94 54 THR B CA 1
ATOM 1318 C C . THR B 1 54 ? -12.867 -5.316 2.307 1 94.94 54 THR B C 1
ATOM 1320 O O . THR B 1 54 ? -12.875 -5.762 1.157 1 94.94 54 THR B O 1
ATOM 1323 N N . ALA B 1 55 ? -11.891 -5.555 3.113 1 96.56 55 ALA B N 1
ATOM 1324 C CA . ALA B 1 55 ? -10.664 -6.227 2.695 1 96.56 55 ALA B CA 1
ATOM 1325 C C . ALA B 1 55 ? -10.883 -7.734 2.57 1 96.56 55 ALA B C 1
ATOM 1327 O O . ALA B 1 55 ? -11.68 -8.32 3.309 1 96.56 55 ALA B O 1
ATOM 1328 N N . THR B 1 56 ? -10.172 -8.336 1.658 1 97.94 56 THR B N 1
ATOM 1329 C CA . THR B 1 56 ? -10.047 -9.789 1.55 1 97.94 56 THR B CA 1
ATOM 1330 C C . THR B 1 56 ? -8.586 -10.195 1.408 1 97.94 56 THR B C 1
ATOM 1332 O O . THR B 1 56 ? -7.844 -9.602 0.621 1 97.94 56 THR B O 1
ATOM 1335 N N . ARG B 1 57 ? -8.164 -11.133 2.135 1 97.19 57 ARG B N 1
ATOM 1336 C CA . ARG B 1 57 ? -6.793 -11.641 2.053 1 97.19 57 ARG B CA 1
ATOM 1337 C C . ARG B 1 57 ? -6.762 -13.039 1.444 1 97.19 57 ARG B C 1
ATOM 1339 O O . ARG B 1 57 ? -7.574 -13.898 1.8 1 97.19 57 ARG B O 1
ATOM 1346 N N . VAL B 1 58 ? -5.84 -13.242 0.552 1 98 58 VAL B N 1
ATOM 1347 C CA . VAL B 1 58 ? -5.684 -14.523 -0.125 1 98 58 VAL B CA 1
ATOM 1348 C C . VAL B 1 58 ? -4.32 -15.125 0.214 1 98 58 VAL B C 1
ATOM 1350 O O . VAL B 1 58 ? -3.303 -14.43 0.183 1 98 58 VAL B O 1
ATOM 1353 N N . ARG B 1 59 ? -4.312 -16.328 0.589 1 97.56 59 ARG B N 1
ATOM 1354 C CA . ARG B 1 59 ? -3.133 -17.172 0.695 1 97.56 59 ARG B CA 1
ATOM 1355 C C . ARG B 1 59 ? -3.309 -18.469 -0.103 1 97.56 59 ARG B C 1
ATOM 1357 O O . ARG B 1 59 ? -4.43 -18.953 -0.26 1 97.56 59 ARG B O 1
ATOM 1364 N N . VAL B 1 60 ? -2.268 -18.969 -0.597 1 97.38 60 VAL B N 1
ATOM 1365 C CA . VAL B 1 60 ? -2.309 -20.266 -1.269 1 97.38 60 VAL B CA 1
ATOM 1366 C C . VAL B 1 60 ? -1.428 -21.266 -0.521 1 97.38 60 VAL B C 1
ATOM 1368 O O . VAL B 1 60 ? -0.22 -21.047 -0.382 1 97.38 60 VAL B O 1
ATOM 1371 N N . GLU B 1 61 ? -2.043 -22.203 0.016 1 93.62 61 GLU B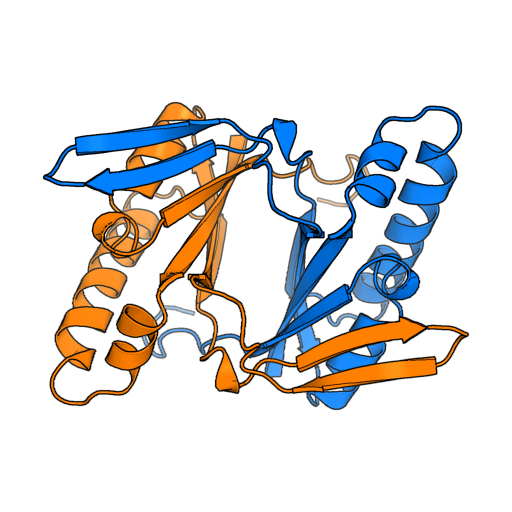 N 1
ATOM 1372 C CA . GLU B 1 61 ? -1.358 -23.281 0.733 1 93.62 61 GLU B CA 1
ATOM 1373 C C . GLU B 1 61 ? -1.713 -24.641 0.154 1 93.62 61 GLU B C 1
ATOM 1375 O O . GLU B 1 61 ? -2.891 -25 0.053 1 93.62 61 GLU B O 1
ATOM 1380 N N . GLY B 1 62 ? -0.661 -25.422 -0.064 1 91.94 62 GLY B N 1
ATOM 1381 C CA . GLY B 1 62 ? -0.9 -26.734 -0.62 1 91.94 62 GLY B CA 1
ATOM 1382 C C . GLY B 1 62 ? -1.729 -26.703 -1.89 1 91.94 62 GLY B C 1
ATOM 1383 O O . GLY B 1 62 ? -2.607 -27.547 -2.082 1 91.94 62 GLY B O 1
ATOM 1384 N N . GLY B 1 63 ? -1.643 -25.625 -2.623 1 90.12 63 GLY B N 1
ATOM 1385 C CA . GLY B 1 63 ? -2.35 -25.484 -3.889 1 90.12 63 GLY B CA 1
ATOM 1386 C C . GLY B 1 63 ? -3.787 -25.031 -3.725 1 90.12 63 GLY B C 1
ATOM 1387 O O . GLY B 1 63 ? -4.523 -24.922 -4.707 1 90.12 63 GLY B O 1
ATOM 1388 N N . LYS B 1 64 ? -4.125 -24.797 -2.508 1 95.06 64 LYS B N 1
ATOM 1389 C CA . LYS B 1 64 ? -5.492 -24.359 -2.234 1 95.06 64 LYS B CA 1
ATOM 1390 C C . LYS B 1 64 ? -5.531 -22.891 -1.819 1 95.06 64 LYS B C 1
ATOM 1392 O O . LYS B 1 64 ? -4.703 -22.438 -1.02 1 95.06 64 LYS B O 1
ATOM 1397 N N . ARG B 1 65 ? -6.5 -22.281 -2.342 1 95.88 65 ARG B N 1
ATOM 1398 C CA . ARG B 1 65 ? -6.711 -20.859 -2.025 1 95.88 65 ARG B CA 1
ATOM 1399 C C . ARG B 1 65 ? -7.43 -20.703 -0.69 1 95.88 65 ARG B C 1
ATOM 1401 O O . ARG B 1 65 ? -8.469 -21.328 -0.459 1 95.88 65 ARG B O 1
ATOM 1408 N N . GLN B 1 66 ? -6.863 -20.016 0.212 1 96.94 66 GLN B N 1
ATOM 1409 C CA . GLN B 1 66 ? -7.5 -19.594 1.457 1 96.94 66 GLN B CA 1
ATOM 1410 C C . GLN B 1 66 ? -7.867 -18.109 1.417 1 96.94 66 GLN B C 1
ATOM 1412 O O . GLN B 1 66 ? -7.023 -17.266 1.119 1 96.94 66 GLN B O 1
ATOM 1417 N N . VAL B 1 67 ? -9.125 -17.906 1.703 1 97.12 67 VAL B N 1
ATOM 1418 C CA . VAL B 1 67 ? -9.633 -16.531 1.64 1 97.12 67 VAL B CA 1
ATOM 1419 C C . VAL B 1 67 ? -10.156 -16.125 3.01 1 97.12 67 VAL B C 1
ATOM 1421 O O . VAL B 1 67 ? -10.883 -16.875 3.664 1 97.12 67 VAL B O 1
ATOM 1424 N N . GLN B 1 68 ? -9.719 -14.977 3.453 1 95.94 68 GLN B N 1
ATOM 1425 C CA . GLN B 1 68 ? -10.164 -14.398 4.719 1 95.94 68 GLN B CA 1
ATOM 1426 C C . GLN B 1 68 ? -10.695 -12.984 4.523 1 95.94 68 GLN B C 1
ATOM 1428 O O . GLN B 1 68 ? -10.008 -12.125 3.973 1 95.94 68 GLN B O 1
ATOM 1433 N N . ASP B 1 69 ? -11.906 -12.812 4.977 1 95.81 69 ASP B N 1
ATOM 1434 C CA . ASP B 1 69 ? -12.477 -11.469 4.898 1 95.81 69 ASP B CA 1
ATOM 1435 C C . ASP B 1 69 ? -12.008 -10.602 6.062 1 95.81 69 ASP B C 1
ATOM 1437 O O . ASP B 1 69 ? -11.828 -11.094 7.18 1 95.81 69 ASP B O 1
ATOM 1441 N N . GLY B 1 70 ? -11.859 -9.297 5.832 1 92.69 70 GLY B N 1
ATOM 1442 C CA . GLY B 1 70 ? -11.516 -8.344 6.871 1 92.69 70 GLY B CA 1
ATOM 1443 C C . GLY B 1 70 ? -12.711 -7.875 7.676 1 92.69 70 GLY B C 1
ATOM 1444 O O . GLY B 1 70 ? -13.828 -8.344 7.465 1 92.69 70 GLY B O 1
ATOM 1445 N N . PRO B 1 71 ? -12.438 -7.066 8.578 1 90.81 71 PRO B N 1
ATOM 1446 C CA . PRO B 1 71 ? -11.117 -6.551 8.961 1 90.81 71 PRO B CA 1
ATOM 1447 C C . PRO B 1 71 ? -10.266 -7.59 9.688 1 90.81 71 PRO B C 1
ATOM 1449 O O . PRO B 1 71 ? -10.797 -8.555 10.234 1 90.81 71 PRO B O 1
ATOM 1452 N N . PHE B 1 72 ? -9.023 -7.379 9.617 1 88.44 72 PHE B N 1
ATOM 1453 C CA . PHE B 1 72 ? -8.109 -8.344 10.219 1 88.44 72 PHE B CA 1
ATOM 1454 C C . PHE B 1 72 ? -7.75 -7.938 11.641 1 88.44 72 PHE B C 1
ATOM 1456 O O . PHE B 1 72 ? -7.551 -6.75 11.922 1 88.44 72 PHE B O 1
ATOM 1463 N N . ALA B 1 73 ? -8.062 -8.719 12.719 1 69.62 73 ALA B N 1
ATOM 1464 C CA . ALA B 1 73 ? -8.062 -8.5 14.164 1 69.62 73 ALA B CA 1
ATOM 1465 C C . ALA B 1 73 ? -6.797 -7.766 14.609 1 69.62 73 ALA B C 1
ATOM 1467 O O . ALA B 1 73 ? -6.852 -6.883 15.469 1 69.62 73 ALA B O 1
ATOM 1468 N N . ASP B 1 74 ? -5.648 -8.188 14.281 1 62.72 74 ASP B N 1
ATOM 1469 C CA . ASP B 1 74 ? -4.484 -7.875 15.102 1 62.72 74 ASP B CA 1
ATOM 1470 C C . ASP B 1 74 ? -3.707 -6.695 14.523 1 62.72 74 ASP B C 1
ATOM 1472 O O . ASP B 1 74 ? -2.568 -6.438 14.922 1 62.72 74 ASP B O 1
ATOM 1476 N N . THR B 1 75 ? -4.59 -5.812 13.797 1 67.62 75 THR B N 1
ATOM 1477 C CA . THR B 1 75 ? -3.713 -4.766 13.281 1 67.62 75 THR B CA 1
ATOM 1478 C C . THR B 1 75 ? -4.074 -3.412 13.875 1 67.62 75 THR B C 1
ATOM 1480 O O . THR B 1 75 ? -5.254 -3.072 13.992 1 67.62 75 THR B O 1
ATOM 1483 N N . HIS B 1 76 ? -3.146 -2.771 14.547 1 76.25 76 HIS B N 1
ATOM 1484 C CA . HIS B 1 76 ? -3.344 -1.44 15.102 1 76.25 76 HIS B CA 1
ATOM 1485 C C . HIS B 1 76 ? -3.475 -0.394 14 1 76.25 76 HIS B C 1
ATOM 1487 O O . HIS B 1 76 ? -4.219 0.578 14.148 1 76.25 76 HIS B O 1
ATOM 1493 N N . GLU B 1 77 ? -2.857 -0.591 12.984 1 87.88 77 GLU B N 1
ATOM 1494 C CA . GLU B 1 77 ? -2.867 0.335 11.859 1 87.88 77 GLU B CA 1
ATOM 1495 C C . GLU B 1 77 ? -3.189 -0.389 10.555 1 87.88 77 GLU B C 1
ATOM 1497 O O . GLU B 1 77 ? -2.795 -1.541 10.359 1 87.88 77 GLU B O 1
ATOM 1502 N N . HIS B 1 78 ? -3.945 0.321 9.727 1 91.06 78 HIS B N 1
ATOM 1503 C CA . HIS B 1 78 ? -4.363 -0.184 8.43 1 91.06 78 HIS B CA 1
ATOM 1504 C C . HIS B 1 78 ? -3.926 0.754 7.305 1 91.06 78 HIS B C 1
ATOM 1506 O O . HIS B 1 78 ? -3.816 1.965 7.512 1 91.06 78 HIS B O 1
ATOM 1512 N N . LEU B 1 79 ? -3.734 0.096 6.223 1 95.44 79 LEU B N 1
ATOM 1513 C CA . LEU B 1 79 ? -3.48 0.916 5.043 1 95.44 79 LEU B CA 1
ATOM 1514 C C . LEU B 1 79 ? -4.738 1.669 4.625 1 95.44 79 LEU B C 1
ATOM 1516 O O . LEU B 1 79 ? -5.734 1.056 4.238 1 95.44 79 LEU B O 1
ATOM 1520 N N . GLY B 1 80 ? -4.66 2.951 4.699 1 96.12 80 GLY B N 1
ATOM 1521 C CA . GLY B 1 80 ? -5.801 3.766 4.305 1 96.12 80 GLY B CA 1
ATOM 1522 C C . GLY B 1 80 ? -5.746 4.203 2.854 1 96.12 80 GLY B C 1
ATOM 1523 O O . GLY B 1 80 ? -6.77 4.574 2.273 1 96.12 80 GLY B O 1
ATOM 1524 N N . GLY B 1 81 ? -4.594 4.246 2.287 1 97.5 81 GLY B N 1
ATOM 1525 C CA . GLY B 1 81 ? -4.285 4.707 0.943 1 97.5 81 GLY B CA 1
ATOM 1526 C C . GLY B 1 81 ? -2.809 4.984 0.734 1 97.5 81 GLY B C 1
ATOM 1527 O O . GLY B 1 81 ? -1.97 4.555 1.528 1 97.5 81 GLY B O 1
ATOM 1528 N N . TYR B 1 82 ? -2.562 5.641 -0.339 1 98.44 82 TYR B N 1
ATOM 1529 C CA . TYR B 1 82 ? -1.171 5.902 -0.686 1 98.44 82 TYR B CA 1
ATOM 1530 C C . TYR B 1 82 ? -1.071 6.969 -1.771 1 98.44 82 TYR B C 1
ATOM 1532 O O . TYR B 1 82 ? -2.049 7.246 -2.471 1 98.44 82 TYR B O 1
ATOM 1540 N N . PHE B 1 83 ? 0.095 7.492 -1.936 1 98.56 83 PHE B N 1
ATOM 1541 C CA . PHE B 1 83 ? 0.482 8.289 -3.094 1 98.56 83 PHE B CA 1
ATOM 1542 C C . PHE B 1 83 ? 1.883 7.914 -3.562 1 98.56 83 PHE B C 1
ATOM 1544 O O . PHE B 1 83 ? 2.777 7.688 -2.746 1 98.56 83 PHE B O 1
ATOM 1551 N N . ILE B 1 84 ? 2.045 7.816 -4.812 1 98.56 84 ILE B N 1
ATOM 1552 C CA . ILE B 1 84 ? 3.367 7.895 -5.426 1 98.56 84 ILE B CA 1
ATOM 1553 C C . ILE B 1 84 ? 3.713 9.352 -5.711 1 98.56 84 ILE B C 1
ATOM 1555 O O . ILE B 1 84 ? 2.949 10.062 -6.371 1 98.56 84 ILE B O 1
ATOM 1559 N N . VAL B 1 85 ? 4.84 9.758 -5.219 1 98.62 85 VAL B N 1
ATOM 1560 C CA . VAL B 1 85 ? 5.25 11.141 -5.418 1 98.62 85 VAL B CA 1
ATOM 1561 C C . VAL B 1 85 ? 6.645 11.18 -6.043 1 98.62 85 VAL B C 1
ATOM 1563 O O . VAL B 1 85 ? 7.426 10.234 -5.891 1 98.62 85 VAL B O 1
ATOM 1566 N N . GLU B 1 86 ? 6.855 12.172 -6.809 1 98.31 86 GLU B N 1
ATOM 1567 C CA . GLU B 1 86 ? 8.18 12.5 -7.332 1 98.31 86 GLU B CA 1
ATOM 1568 C C . GLU B 1 86 ? 8.766 13.727 -6.629 1 98.31 86 GLU B C 1
ATOM 1570 O O . GLU B 1 86 ? 8.219 14.828 -6.734 1 98.31 86 GLU B O 1
ATOM 1575 N N . THR B 1 87 ? 9.844 13.508 -5.863 1 98.12 87 THR B N 1
ATOM 1576 C CA . THR B 1 87 ? 10.492 14.586 -5.133 1 98.12 87 THR B CA 1
ATOM 1577 C C . THR B 1 87 ? 11.992 14.586 -5.379 1 98.12 87 THR B C 1
ATOM 1579 O O . THR B 1 87 ? 12.547 13.594 -5.875 1 98.12 87 THR B O 1
ATOM 1582 N N . ALA B 1 88 ? 12.609 15.68 -5.051 1 97.31 88 ALA B N 1
ATOM 1583 C CA . ALA B 1 88 ? 14.039 15.82 -5.309 1 97.31 88 ALA B CA 1
ATOM 1584 C C . ALA B 1 88 ? 14.859 14.938 -4.375 1 97.31 88 ALA B C 1
ATOM 1586 O O . ALA B 1 88 ? 15.977 14.547 -4.699 1 97.31 88 ALA B O 1
ATOM 1587 N N . SER B 1 89 ? 14.297 14.641 -3.154 1 97.44 89 SER B N 1
ATOM 1588 C CA . SER B 1 89 ? 15.008 13.852 -2.152 1 97.44 89 SER B CA 1
ATOM 1589 C C . SER B 1 89 ? 14.031 13.133 -1.229 1 97.44 89 SER B C 1
ATOM 1591 O O . SER B 1 89 ? 12.836 13.438 -1.213 1 97.44 89 SER B O 1
ATOM 1593 N N . LEU B 1 90 ? 14.594 12.219 -0.467 1 97.5 90 LEU B N 1
ATOM 1594 C CA . LEU B 1 90 ? 13.82 11.555 0.572 1 97.5 90 LEU B CA 1
ATOM 1595 C C . LEU B 1 90 ? 13.32 12.555 1.604 1 97.5 90 LEU B C 1
ATOM 1597 O O . LEU B 1 90 ? 12.188 12.453 2.08 1 97.5 90 LEU B O 1
ATOM 1601 N N . ASP B 1 91 ? 14.156 13.523 1.927 1 97.38 91 ASP B N 1
ATOM 1602 C CA . ASP B 1 91 ? 13.781 14.531 2.916 1 97.38 91 ASP B CA 1
ATOM 1603 C C . ASP B 1 91 ? 12.523 15.281 2.486 1 97.38 91 ASP B C 1
ATOM 1605 O O . ASP B 1 91 ? 11.648 15.555 3.309 1 97.38 91 ASP B O 1
ATOM 1609 N N . ASP B 1 92 ? 12.406 15.594 1.2 1 98.25 92 ASP B N 1
ATOM 1610 C CA . ASP B 1 92 ? 11.227 16.266 0.677 1 98.25 92 ASP B CA 1
ATOM 1611 C C . ASP B 1 92 ? 9.984 15.391 0.826 1 98.25 92 ASP B C 1
ATOM 1613 O O . ASP B 1 92 ? 8.914 15.875 1.194 1 98.25 92 ASP B O 1
ATOM 1617 N N . ALA B 1 93 ? 10.102 14.117 0.535 1 98.56 93 ALA B N 1
ATOM 1618 C CA . ALA B 1 93 ? 8.992 13.18 0.69 1 98.56 93 ALA B CA 1
ATOM 1619 C C . ALA B 1 93 ? 8.562 13.078 2.15 1 98.56 93 ALA B C 1
ATOM 1621 O O . ALA B 1 93 ? 7.363 13.031 2.451 1 98.56 93 ALA B O 1
ATOM 1622 N N . LEU B 1 94 ? 9.547 13.094 3.039 1 98.44 94 LEU B N 1
ATOM 1623 C CA . LEU B 1 94 ? 9.266 12.969 4.465 1 98.44 94 LEU B CA 1
ATOM 1624 C C . LEU B 1 94 ? 8.562 14.211 4.992 1 98.44 94 LEU B C 1
ATOM 1626 O O . LEU B 1 94 ? 7.742 14.125 5.91 1 98.44 94 LEU B O 1
ATOM 1630 N N . GLU B 1 95 ? 8.891 15.312 4.422 1 97.81 95 GLU B N 1
ATOM 1631 C CA . GLU B 1 95 ? 8.172 16.531 4.793 1 97.81 95 GLU B CA 1
ATOM 1632 C C . GLU B 1 95 ? 6.688 16.422 4.469 1 97.81 95 GLU B C 1
ATOM 1634 O O . GLU B 1 95 ? 5.84 16.781 5.289 1 97.81 95 GLU B O 1
ATOM 1639 N N . TRP B 1 96 ? 6.375 15.938 3.338 1 98.56 96 TRP B N 1
ATOM 1640 C CA . TRP B 1 96 ? 4.977 15.742 2.967 1 98.56 96 TRP B CA 1
ATOM 1641 C C . TRP B 1 96 ? 4.336 14.664 3.834 1 98.56 96 TRP B C 1
ATOM 1643 O O . TRP B 1 96 ? 3.17 14.781 4.223 1 98.56 96 TRP B O 1
ATOM 1653 N N . ALA B 1 97 ? 5.109 13.625 4.133 1 98.75 97 ALA B N 1
ATOM 1654 C CA . ALA B 1 97 ? 4.609 12.562 5.004 1 98.75 97 ALA B CA 1
ATOM 1655 C C . ALA B 1 97 ? 4.211 13.117 6.367 1 98.75 97 ALA B C 1
ATOM 1657 O O . ALA B 1 97 ? 3.168 12.742 6.914 1 98.75 97 ALA B O 1
ATOM 1658 N N . ALA B 1 98 ? 4.961 14.008 6.918 1 98.31 98 ALA B N 1
ATOM 1659 C CA . ALA B 1 98 ? 4.723 14.562 8.25 1 98.31 98 ALA B CA 1
ATOM 1660 C C . ALA B 1 98 ? 3.465 15.422 8.266 1 98.31 98 ALA B C 1
ATOM 1662 O O . ALA B 1 98 ? 2.873 15.648 9.32 1 98.31 98 ALA B O 1
ATOM 1663 N N . ARG B 1 99 ? 3.068 15.891 7.09 1 97.81 99 ARG B N 1
ATOM 1664 C CA . ARG B 1 99 ? 1.912 16.766 6.98 1 97.81 99 ARG B CA 1
ATOM 1665 C C . ARG B 1 99 ? 0.624 15.977 6.824 1 97.81 99 ARG B C 1
ATOM 1667 O O . ARG B 1 99 ? -0.473 16.531 6.891 1 97.81 99 ARG B O 1
ATOM 1674 N N . ALA B 1 100 ? 0.723 14.711 6.57 1 98.38 100 ALA B N 1
ATOM 1675 C CA . ALA B 1 100 ? -0.469 13.891 6.348 1 98.38 100 ALA B CA 1
ATOM 1676 C C . ALA B 1 100 ? -1.339 13.844 7.602 1 98.38 100 ALA B C 1
ATOM 1678 O O . ALA B 1 100 ? -0.826 13.734 8.719 1 98.38 100 ALA B O 1
ATOM 1679 N N . PRO B 1 101 ? -2.633 13.859 7.465 1 97 101 PRO B N 1
ATOM 1680 C CA . PRO B 1 101 ? -3.541 13.844 8.617 1 97 101 PRO B CA 1
ATOM 1681 C C . PRO B 1 101 ? -3.303 12.656 9.539 1 97 101 PRO B C 1
ATOM 1683 O O . PRO B 1 101 ? -3.506 12.758 10.758 1 97 101 PRO B O 1
ATOM 1686 N N . CYS B 1 102 ? -2.855 11.547 9.016 1 96.88 102 CYS B N 1
ATOM 1687 C CA . CYS B 1 102 ? -2.717 10.352 9.828 1 96.88 102 CYS B CA 1
ATOM 1688 C C . CYS B 1 102 ? -1.384 10.344 10.57 1 96.88 102 CYS B C 1
ATOM 1690 O O . CYS B 1 102 ? -1.146 9.484 11.422 1 96.88 102 CYS B O 1
ATOM 1692 N N . ALA B 1 103 ? -0.48 11.258 10.297 1 97.38 103 ALA B N 1
ATOM 1693 C CA . ALA B 1 103 ? 0.858 11.227 10.883 1 97.38 103 ALA B CA 1
ATOM 1694 C C . ALA B 1 103 ? 0.799 11.422 12.391 1 97.38 103 ALA B C 1
ATOM 1696 O O . ALA B 1 103 ? 1.675 10.945 13.117 1 97.38 103 ALA B O 1
ATOM 1697 N N . SER B 1 104 ? -0.201 12.094 12.891 1 95.12 104 SER B N 1
ATOM 1698 C CA . SER B 1 104 ? -0.306 12.375 14.32 1 95.12 104 SER B CA 1
ATOM 1699 C C . SER B 1 104 ? -1.057 11.266 15.039 1 95.12 104 SER B C 1
ATOM 1701 O O . SER B 1 104 ? -0.869 11.062 16.25 1 95.12 104 SER B O 1
ATOM 1703 N N . ALA B 1 105 ? -1.909 10.531 14.469 1 92.44 105 ALA B N 1
ATOM 1704 C CA . ALA B 1 105 ? -2.686 9.461 15.102 1 92.44 105 ALA B CA 1
ATOM 1705 C C . ALA B 1 105 ? -2.15 8.094 14.703 1 92.44 105 ALA B C 1
ATOM 1707 O O . ALA B 1 105 ? -2.266 7.129 15.461 1 92.44 105 ALA B O 1
ATOM 1708 N N . GLY B 1 106 ? -1.58 7.906 13.68 1 94.94 106 GLY B N 1
ATOM 1709 C CA . GLY B 1 106 ? -0.976 6.723 13.086 1 94.94 106 GLY B CA 1
ATOM 1710 C C . GLY B 1 106 ? 0.463 6.938 12.656 1 94.94 106 GLY B C 1
ATOM 1711 O O . GLY B 1 106 ? 1.315 7.285 13.477 1 94.94 106 GLY B O 1
ATOM 1712 N N . SER B 1 107 ? 0.663 6.781 11.305 1 96.81 107 SER B N 1
ATOM 1713 C CA . SER B 1 107 ? 1.996 6.996 10.75 1 96.81 107 SER B CA 1
ATOM 1714 C C . SER B 1 107 ? 1.968 6.992 9.227 1 96.81 107 SER B C 1
ATOM 1716 O O . SER B 1 107 ? 0.935 6.699 8.617 1 96.81 107 SER B O 1
ATOM 1718 N N . VAL B 1 108 ? 3.025 7.422 8.688 1 98.19 108 VAL B N 1
ATOM 1719 C CA . VAL B 1 108 ? 3.266 7.305 7.258 1 98.19 108 VAL B CA 1
ATOM 1720 C C . VAL B 1 108 ? 4.59 6.586 7.008 1 98.19 108 VAL B C 1
ATOM 1722 O O . VAL B 1 108 ? 5.629 6.992 7.535 1 98.19 108 VAL B O 1
ATOM 1725 N N . GLU B 1 109 ? 4.512 5.492 6.344 1 97.88 109 GLU B N 1
ATOM 1726 C CA . GLU B 1 109 ? 5.723 4.84 5.852 1 97.88 109 GLU B CA 1
ATOM 1727 C C . GLU B 1 109 ? 6.102 5.355 4.465 1 97.88 109 GLU B C 1
ATOM 1729 O O . GLU B 1 109 ? 5.238 5.492 3.592 1 97.88 109 GLU B O 1
ATOM 1734 N N . VAL B 1 110 ? 7.348 5.727 4.316 1 98.69 110 VAL B N 1
ATOM 1735 C CA . VAL B 1 110 ? 7.871 6.195 3.039 1 98.69 110 VAL B CA 1
ATOM 1736 C C . VAL B 1 110 ? 8.82 5.152 2.453 1 98.69 110 VAL B C 1
ATOM 1738 O O . VAL B 1 110 ? 9.812 4.777 3.09 1 98.69 110 VAL B O 1
ATOM 1741 N N . ARG B 1 111 ? 8.5 4.66 1.294 1 98.5 111 ARG B N 1
ATOM 1742 C CA . ARG B 1 111 ? 9.258 3.607 0.633 1 98.5 111 ARG B CA 1
ATOM 1743 C C . ARG B 1 111 ? 9.68 4.031 -0.77 1 98.5 111 ARG B C 1
ATOM 1745 O O . ARG B 1 111 ? 8.852 4.477 -1.565 1 98.5 111 ARG B O 1
ATOM 1752 N N . PRO B 1 112 ? 11.031 3.949 -1.103 1 98.19 112 PRO B N 1
ATOM 1753 C CA . PRO B 1 112 ? 11.391 4.164 -2.506 1 98.19 112 PRO B CA 1
ATOM 1754 C C . PRO B 1 112 ? 10.742 3.148 -3.445 1 98.19 112 PRO B C 1
ATOM 1756 O O . PRO B 1 112 ? 10.625 1.972 -3.098 1 98.19 112 PRO B O 1
ATOM 1759 N N . VAL B 1 113 ? 10.352 3.637 -4.602 1 97.69 113 VAL B N 1
ATOM 1760 C CA . VAL B 1 113 ? 9.734 2.818 -5.641 1 97.69 113 VAL B CA 1
ATOM 1761 C C . VAL B 1 113 ? 10.828 2.186 -6.508 1 97.69 113 VAL B C 1
ATOM 1763 O O . VAL B 1 113 ? 11.859 2.807 -6.773 1 97.69 113 VAL B O 1
ATOM 1766 N N . MET B 1 114 ? 10.617 0.953 -6.953 1 95 114 MET B N 1
ATOM 1767 C CA . MET B 1 114 ? 11.539 0.34 -7.902 1 95 114 MET B CA 1
ATOM 1768 C C . MET B 1 114 ? 11.445 1.021 -9.266 1 95 114 MET B C 1
ATOM 1770 O O . MET B 1 114 ? 10.367 1.419 -9.695 1 95 114 MET B O 1
ATOM 1774 N N . PRO B 1 115 ? 12.531 1.217 -9.875 1 86.69 115 PRO B N 1
ATOM 1775 C CA . PRO B 1 115 ? 12.492 1.757 -11.234 1 86.69 115 PRO B CA 1
ATOM 1776 C C . PRO B 1 115 ? 11.766 0.838 -12.211 1 86.69 115 PRO B C 1
ATOM 1778 O O . PRO B 1 115 ? 11.758 -0.382 -12.031 1 86.69 115 PRO B O 1
ATOM 1781 N N . PRO B 1 116 ? 10.961 1.494 -13.102 1 74.88 116 PRO B N 1
ATOM 1782 C CA . PRO B 1 116 ? 10.367 0.642 -14.141 1 74.88 116 PRO B CA 1
ATOM 1783 C C . PRO B 1 116 ? 11.422 -0.101 -14.961 1 74.88 116 PRO B C 1
ATOM 1785 O O . PRO B 1 116 ? 12.578 0.323 -15.016 1 74.88 116 PRO B O 1
ATOM 1788 N N . PRO B 1 117 ? 10.922 -1.299 -15.336 1 64.06 117 PRO B N 1
ATOM 1789 C CA . PRO B 1 117 ? 11.906 -1.991 -16.172 1 64.06 117 PRO B CA 1
ATOM 1790 C C . PRO B 1 117 ? 12.352 -1.156 -17.375 1 64.06 117 PRO B C 1
ATOM 1792 O O . PRO B 1 117 ? 11.586 -0.329 -17.875 1 64.06 117 PRO B O 1
ATOM 1795 N N . THR B 1 118 ? 13.648 -0.87 -17.391 1 57.44 118 THR B N 1
ATOM 1796 C CA . THR B 1 118 ? 14.242 -0.103 -18.484 1 57.44 118 THR B CA 1
ATOM 1797 C C . THR B 1 118 ? 13.578 -0.457 -19.812 1 57.44 118 THR B C 1
ATOM 1799 O O . THR B 1 118 ? 13.438 0.4 -20.688 1 57.44 118 THR B O 1
ATOM 1802 N N . ASN B 1 119 ? 13.156 -1.698 -20.016 1 49.81 119 ASN B N 1
ATOM 1803 C CA . ASN B 1 119 ? 12.625 -2.098 -21.312 1 49.81 119 ASN B CA 1
ATOM 1804 C C . ASN B 1 119 ? 11.117 -1.875 -21.406 1 49.81 119 ASN B C 1
ATOM 1806 O O . ASN B 1 119 ? 10.469 -2.342 -22.344 1 49.81 119 ASN B O 1
ATOM 1810 N N . ALA B 1 120 ? 10.5 -1.434 -20.469 1 48 120 ALA B N 1
ATOM 1811 C CA . ALA B 1 120 ? 9.07 -1.158 -20.594 1 48 120 ALA B CA 1
ATOM 1812 C C . ALA B 1 120 ? 8.82 -0.031 -21.594 1 48 120 ALA B C 1
ATOM 1814 O O . ALA B 1 120 ? 9.531 0.977 -21.594 1 48 120 ALA B O 1
ATOM 1815 N N . PRO B 1 121 ? 8.031 -0.316 -22.594 1 43.19 121 PRO B N 1
ATOM 1816 C CA . PRO B 1 121 ? 7.879 0.757 -23.578 1 43.19 121 PRO B CA 1
ATOM 1817 C C . PRO B 1 121 ? 7.422 2.072 -22.953 1 43.19 121 PRO B C 1
ATOM 1819 O O . PRO B 1 121 ? 6.684 2.066 -21.969 1 43.19 121 PRO B O 1
ATOM 1822 N N . ALA B 1 122 ? 7.973 3.143 -23.344 1 36.38 122 ALA B N 1
ATOM 1823 C CA . ALA B 1 122 ? 7.617 4.496 -22.938 1 36.38 122 ALA B CA 1
ATOM 1824 C C . ALA B 1 122 ? 6.156 4.805 -23.266 1 36.38 122 ALA B C 1
ATOM 1826 O O . ALA B 1 122 ? 5.637 4.363 -24.281 1 36.38 122 ALA B O 1
#